Protein AF-A0A2V4P9A5-F1 (afdb_monomer_lite)

Radius of gyration: 35.72 Å; chains: 1; bounding box: 152×65×42 Å

Sequence (211 aa):
MLAEDPEVTGRPDEKRALTGCQGCQVLPAQYRDLTGDGHDELLTAVLTGEQQAVLHAYRLQDGHLLPVLAVAVQAGFTADTVGTDLLVHEPTGAAIETDSTYVWNGTRLAFKGREIKATGPAADVPGCQPAVSVPPPGWPEPGSGPRPGPSKPPLPVPSARPAATGTPNAPVAPNAPVAPTARAVPNATATPSATARPSAPATPNVLEQPR

Foldseek 3Di:
DLCPDPVQVVDPLSNCLVVDDVQWDKADWDWDQLPLPPGTWIWIKIGSHQWKIWIWIWDQDPNDTDTQDTDIATPPWDWDDDRNKIWIWHCPDPFKIKIWIWHDPPRHTDTDDIDIAGRDPVRPDPPPDPPPCPDDPPDDDPDDDDDDDDDDDDDDDDDPDDPDDDDDDDPDDPPDPDDDPDDDDPPDDDDDDDDDDDDDDDDDDDDDDDD

pLDDT: mean 73.96, std 23.82, range [37.69, 98.81]

Organism: NCBI:txid565073

Secondary structure (DSSP, 8-state):
-GGG-HHHHTSHHHHHHHH--TTEEEPPPEEE-SSSSSSPEEEEEEEESSSEEEEEEEEEETTEEEEEEEEEEETT-EEEEETTEEEEEEEEETTEEEEEEEEE-SSSEEEEEEEEEE-STTTT-TT-S-------TTPPP----PPP-------------PPP-PPPPPP-PPPPP-------------------PPPPPPPPP------

Structure (mmCIF, N/CA/C/O backbone):
data_AF-A0A2V4P9A5-F1
#
_entry.id   AF-A0A2V4P9A5-F1
#
loop_
_atom_site.group_PDB
_atom_site.id
_atom_site.type_symbol
_atom_site.label_atom_id
_atom_site.label_alt_id
_atom_site.label_comp_id
_atom_site.label_asym_id
_atom_site.label_entity_id
_atom_site.label_seq_id
_atom_site.pdbx_PDB_ins_code
_atom_site.Cartn_x
_atom_site.Cartn_y
_atom_site.Cartn_z
_atom_site.occupancy
_atom_site.B_iso_or_equiv
_atom_site.auth_seq_id
_atom_site.auth_comp_id
_atom_site.auth_asym_id
_atom_site.auth_atom_id
_atom_site.pdbx_PDB_model_num
ATOM 1 N N . MET A 1 1 ? -15.363 6.043 -4.901 1.00 73.62 1 MET A N 1
ATOM 2 C CA . MET A 1 1 ? -14.412 5.716 -3.816 1.00 73.62 1 MET A CA 1
ATOM 3 C C . MET A 1 1 ? -13.020 6.209 -4.178 1.00 73.62 1 MET A C 1
ATOM 5 O O . MET A 1 1 ? -12.750 7.337 -3.818 1.00 73.62 1 MET A O 1
ATOM 9 N N . LEU A 1 2 ? -12.203 5.498 -4.973 1.00 84.94 2 LEU A N 1
ATOM 10 C CA . LEU A 1 2 ? -10.876 6.014 -5.382 1.00 84.94 2 LEU A CA 1
ATOM 11 C C . LEU A 1 2 ? -10.952 7.341 -6.156 1.00 84.94 2 LEU A C 1
ATOM 13 O O . LEU A 1 2 ? -10.119 8.214 -5.974 1.00 84.94 2 LEU A O 1
ATOM 17 N N . ALA A 1 3 ? -11.988 7.524 -6.977 1.00 85.44 3 ALA A N 1
ATOM 18 C CA . ALA A 1 3 ? -12.215 8.775 -7.705 1.00 85.44 3 ALA A CA 1
ATOM 19 C C . ALA A 1 3 ? -12.561 9.984 -6.811 1.00 85.44 3 ALA A C 1
ATOM 21 O O . ALA A 1 3 ? -12.505 11.110 -7.289 1.00 85.44 3 ALA A O 1
ATOM 22 N N . GLU A 1 4 ? -12.921 9.751 -5.546 1.00 86.62 4 GLU A N 1
ATOM 23 C CA . GLU A 1 4 ? -13.234 10.804 -4.568 1.00 86.62 4 GLU A CA 1
ATOM 24 C C . GLU A 1 4 ? -12.020 11.135 -3.682 1.00 86.62 4 GLU A C 1
ATOM 26 O O . GLU A 1 4 ? -12.075 12.061 -2.877 1.00 86.62 4 GLU A O 1
ATOM 31 N N . ASP A 1 5 ? -10.923 10.380 -3.807 1.00 86.38 5 ASP A N 1
ATOM 32 C CA . ASP A 1 5 ? -9.709 10.592 -3.028 1.00 86.38 5 ASP A CA 1
ATOM 33 C C . ASP A 1 5 ? -8.891 11.760 -3.625 1.00 86.38 5 ASP A C 1
ATOM 35 O O . ASP A 1 5 ? -8.494 11.714 -4.801 1.00 86.38 5 ASP A O 1
ATOM 39 N N . PRO A 1 6 ? -8.617 12.830 -2.855 1.00 86.00 6 PRO A N 1
ATOM 40 C CA . PRO A 1 6 ? -7.820 13.956 -3.329 1.00 86.00 6 PRO A CA 1
ATOM 41 C C . PRO A 1 6 ? -6.377 13.572 -3.699 1.00 86.00 6 PRO A C 1
ATOM 43 O O . PRO A 1 6 ? -5.820 14.170 -4.622 1.00 86.00 6 PRO A O 1
ATOM 46 N N . GLU A 1 7 ? -5.765 12.575 -3.045 1.00 85.06 7 GLU A N 1
ATOM 47 C CA . GLU A 1 7 ? -4.411 12.121 -3.397 1.00 85.06 7 GLU A CA 1
ATOM 48 C C . GLU A 1 7 ? -4.391 11.426 -4.763 1.00 85.06 7 GLU A C 1
ATOM 50 O O . GLU A 1 7 ? -3.489 11.665 -5.570 1.00 85.06 7 GLU A O 1
ATOM 55 N N . VAL A 1 8 ? -5.427 10.637 -5.060 1.00 88.00 8 VAL A N 1
ATOM 56 C CA . VAL A 1 8 ? -5.596 9.954 -6.351 1.00 88.00 8 VAL A CA 1
ATOM 57 C C . VAL A 1 8 ? -5.947 10.951 -7.456 1.00 88.00 8 VAL A C 1
ATOM 59 O O . VAL A 1 8 ? -5.338 10.951 -8.526 1.00 88.00 8 VAL A O 1
ATOM 62 N N . THR A 1 9 ? -6.901 11.853 -7.215 1.00 83.81 9 THR A N 1
ATOM 63 C CA . THR A 1 9 ? -7.322 12.851 -8.217 1.00 83.81 9 THR A CA 1
ATOM 64 C C . THR A 1 9 ? -6.262 13.922 -8.490 1.00 83.81 9 THR A C 1
ATOM 66 O O . THR A 1 9 ? -6.253 14.496 -9.585 1.00 83.81 9 THR A O 1
ATOM 69 N N . GLY A 1 10 ? -5.351 14.161 -7.541 1.00 84.88 10 GLY A N 1
ATOM 70 C CA . GLY A 1 10 ? -4.182 15.028 -7.697 1.00 84.88 10 GLY A CA 1
ATOM 71 C C . GLY A 1 10 ? -3.038 14.411 -8.509 1.00 84.88 10 GLY A C 1
ATOM 72 O O . GLY A 1 10 ? -2.159 15.146 -8.961 1.00 84.88 10 GLY A O 1
ATOM 73 N N . ARG A 1 11 ? -3.045 13.090 -8.745 1.00 87.75 11 ARG A N 1
ATOM 74 C CA . ARG A 1 11 ? -2.026 12.378 -9.533 1.00 87.75 11 ARG A CA 1
ATOM 75 C C . ARG A 1 11 ? -2.551 12.079 -10.944 1.00 87.75 11 ARG A C 1
ATOM 77 O O . ARG A 1 11 ? -3.437 11.238 -11.103 1.00 87.75 11 ARG A O 1
ATOM 84 N N . PRO A 1 12 ? -2.017 12.732 -11.998 1.00 89.50 12 PRO A N 1
ATOM 85 C CA . PRO A 1 12 ? -2.559 12.613 -13.353 1.00 89.50 12 PRO A CA 1
ATOM 86 C C . PRO A 1 12 ? -2.601 11.181 -13.890 1.00 89.50 12 PRO A C 1
ATOM 88 O O . PRO A 1 12 ? -3.549 10.823 -14.588 1.00 89.50 12 PRO A O 1
ATOM 91 N N . ASP A 1 13 ? -1.596 10.367 -13.571 1.00 90.75 13 ASP A N 1
ATOM 92 C CA . ASP A 1 13 ? -1.503 8.995 -14.071 1.00 90.75 13 ASP A CA 1
ATOM 93 C C . ASP A 1 13 ? -2.537 8.073 -13.419 1.00 90.75 13 ASP A C 1
ATOM 95 O O . ASP A 1 13 ? -3.192 7.300 -14.118 1.00 90.75 13 ASP A O 1
ATOM 99 N N . GLU A 1 14 ? -2.763 8.214 -12.111 1.00 93.69 14 GLU A N 1
ATOM 100 C CA . GLU A 1 14 ? -3.808 7.465 -11.406 1.00 93.69 14 GLU A CA 1
ATOM 101 C C . GLU A 1 14 ? -5.201 7.919 -11.839 1.00 93.69 14 GLU A C 1
ATOM 103 O O . GLU A 1 14 ? -6.041 7.093 -12.191 1.00 93.69 14 GLU A O 1
ATOM 108 N N . LYS A 1 15 ? -5.435 9.235 -11.932 1.00 92.12 15 LYS A N 1
ATOM 109 C CA . LYS A 1 15 ? -6.692 9.779 -12.462 1.00 92.12 15 LYS A CA 1
ATOM 110 C C . LYS A 1 15 ? -6.997 9.243 -13.863 1.00 92.12 15 LYS A C 1
ATOM 112 O O . LYS A 1 15 ? -8.138 8.880 -14.144 1.00 92.12 15 LYS A O 1
ATOM 117 N N . ARG A 1 16 ? -5.986 9.173 -14.734 1.00 91.12 16 ARG A N 1
ATOM 118 C CA . ARG A 1 16 ? -6.120 8.610 -16.082 1.00 91.12 16 ARG A CA 1
ATOM 119 C C . ARG A 1 16 ? -6.459 7.118 -16.032 1.00 91.12 16 ARG A C 1
ATOM 121 O O . ARG A 1 16 ? -7.336 6.686 -16.778 1.00 91.12 16 ARG A O 1
ATOM 128 N N . ALA A 1 17 ? -5.833 6.358 -15.133 1.00 91.81 17 ALA A N 1
ATOM 129 C CA . ALA A 1 17 ? -6.133 4.942 -14.928 1.00 91.81 17 ALA A CA 1
ATOM 130 C C . ALA A 1 17 ? -7.587 4.702 -14.488 1.00 91.81 17 ALA A C 1
ATOM 132 O O . ALA A 1 17 ? -8.213 3.760 -14.971 1.00 91.81 17 ALA A O 1
ATOM 133 N N . LEU A 1 18 ? -8.163 5.592 -13.669 1.00 91.44 18 LEU A N 1
ATOM 134 C CA . LEU A 1 18 ? -9.578 5.519 -13.279 1.00 91.44 18 LEU A CA 1
ATOM 135 C C . LEU A 1 18 ? -10.550 5.760 -14.446 1.00 91.44 18 LEU A C 1
ATOM 137 O O . LEU A 1 18 ? -11.660 5.235 -14.437 1.00 91.44 18 LEU A O 1
ATOM 141 N N . THR A 1 19 ? -10.149 6.551 -15.444 1.00 89.31 19 THR A N 1
ATOM 142 C CA . THR A 1 19 ? -10.954 6.824 -16.651 1.00 89.31 19 THR A CA 1
ATOM 143 C C . THR A 1 19 ? -10.688 5.852 -17.805 1.00 89.31 19 THR A C 1
ATOM 145 O O . THR A 1 19 ? -11.411 5.876 -18.799 1.00 89.31 19 THR A O 1
ATOM 148 N N . GLY A 1 20 ? -9.671 4.998 -17.671 1.00 86.12 20 GLY A N 1
ATOM 149 C CA . GLY A 1 20 ? -9.224 4.050 -18.686 1.00 86.12 20 GLY A CA 1
ATOM 150 C C . GLY A 1 20 ? -8.018 4.548 -19.491 1.00 86.12 20 GLY A C 1
ATOM 151 O O . GLY A 1 20 ? -8.035 5.620 -20.096 1.00 86.12 20 GLY A O 1
ATOM 152 N N . CYS A 1 21 ? -6.970 3.725 -19.532 1.00 88.06 21 CYS A N 1
ATOM 153 C CA . CYS A 1 21 ? -5.833 3.837 -20.446 1.00 88.06 21 CYS A CA 1
ATOM 154 C C . CYS A 1 21 ? -5.257 2.450 -20.764 1.00 88.06 21 CYS A C 1
ATOM 156 O O . CYS A 1 21 ? -5.573 1.467 -20.093 1.00 88.06 21 CYS A O 1
ATOM 158 N N . GLN A 1 22 ? -4.427 2.355 -21.805 1.00 89.44 22 GLN A N 1
ATOM 159 C CA . GLN A 1 22 ? -3.752 1.103 -22.145 1.00 89.44 22 GLN A CA 1
ATOM 160 C C . GLN A 1 22 ? -2.807 0.683 -21.010 1.00 89.44 22 GLN A C 1
ATOM 162 O O . GLN A 1 22 ? -1.990 1.483 -20.561 1.00 89.44 22 GLN A O 1
ATOM 167 N N . GLY A 1 23 ? -2.932 -0.566 -20.552 1.00 88.25 23 GLY A N 1
ATOM 168 C CA . GLY A 1 23 ? -2.137 -1.111 -19.443 1.00 88.25 23 GLY A CA 1
ATOM 169 C C . GLY A 1 23 ? -2.550 -0.605 -18.056 1.00 88.25 23 GLY A C 1
ATOM 170 O O . GLY A 1 23 ? -1.930 -0.977 -17.067 1.00 88.25 23 GLY A O 1
ATOM 171 N N . CYS A 1 24 ? -3.589 0.225 -17.970 1.00 95.12 24 CYS A N 1
ATOM 172 C CA . CYS A 1 24 ? -4.087 0.750 -16.711 1.00 95.12 24 CYS A CA 1
ATOM 173 C C . CYS A 1 24 ? -5.231 -0.103 -16.177 1.00 95.12 24 CYS A C 1
ATOM 175 O O . CYS A 1 24 ? -6.118 -0.511 -16.929 1.00 95.12 24 CYS A O 1
ATOM 177 N N . GLN A 1 25 ? -5.241 -0.334 -14.871 1.00 94.00 25 GLN A N 1
ATOM 178 C CA . GLN A 1 25 ? -6.252 -1.161 -14.228 1.00 94.00 25 GLN A CA 1
ATOM 179 C C . GLN A 1 25 ? -6.330 -0.833 -12.744 1.00 94.00 25 GLN A C 1
ATOM 181 O O . GLN A 1 25 ? -5.308 -0.715 -12.077 1.00 94.00 25 GLN A O 1
ATOM 186 N N . VAL A 1 26 ? -7.544 -0.761 -12.204 1.00 95.19 26 VAL A N 1
ATOM 187 C CA . VAL A 1 26 ? -7.744 -0.845 -10.755 1.00 95.19 26 VAL A CA 1
ATOM 188 C C . VAL A 1 26 ? -7.857 -2.321 -10.391 1.00 95.19 26 VAL A C 1
ATOM 190 O O . VAL A 1 26 ? -8.727 -3.024 -10.912 1.00 95.19 26 VAL A O 1
ATOM 193 N N . LEU A 1 27 ? -6.951 -2.805 -9.547 1.00 95.38 27 LEU A N 1
ATOM 194 C CA . LEU A 1 27 ? -6.996 -4.177 -9.056 1.00 95.38 27 LEU A CA 1
ATOM 195 C C . LEU A 1 27 ? -8.188 -4.357 -8.101 1.00 95.38 27 LEU A C 1
ATOM 197 O O . LEU A 1 27 ? -8.592 -3.397 -7.446 1.00 95.38 27 LEU A O 1
ATOM 201 N N . PRO A 1 28 ? -8.775 -5.564 -8.010 1.00 95.38 28 PRO A N 1
ATOM 202 C CA . PRO A 1 28 ? -9.851 -5.827 -7.062 1.00 95.38 28 PRO A CA 1
ATOM 203 C C . PRO A 1 28 ? -9.439 -5.506 -5.623 1.00 95.38 28 PRO A C 1
ATOM 205 O O . PRO A 1 28 ? -8.320 -5.810 -5.209 1.00 95.38 28 PRO A O 1
ATOM 208 N N . ALA A 1 29 ? -10.371 -4.937 -4.861 1.00 96.06 29 ALA A N 1
ATOM 209 C CA . ALA A 1 29 ? -10.151 -4.651 -3.453 1.00 96.06 29 ALA A CA 1
ATOM 210 C C . ALA A 1 29 ? -9.996 -5.944 -2.636 1.00 96.06 29 ALA A C 1
ATOM 212 O O . ALA A 1 29 ? -10.715 -6.924 -2.851 1.00 96.06 29 ALA A O 1
ATOM 213 N N . GLN A 1 30 ? -9.087 -5.916 -1.668 1.00 97.00 30 GLN A N 1
ATOM 214 C CA . GLN A 1 30 ? -8.923 -6.935 -0.638 1.00 97.00 30 GLN A CA 1
ATOM 215 C C . GLN A 1 30 ? -9.142 -6.312 0.740 1.00 97.00 30 GLN A C 1
ATOM 217 O O . GLN A 1 30 ? -8.925 -5.120 0.921 1.00 97.00 30 GLN A O 1
ATOM 222 N N . TYR A 1 31 ? -9.574 -7.119 1.704 1.00 97.19 31 TYR A N 1
ATOM 223 C CA . TYR A 1 31 ? -9.951 -6.667 3.043 1.00 97.19 31 TYR A CA 1
ATOM 224 C C . TYR A 1 31 ? -9.131 -7.426 4.085 1.00 97.19 31 TYR A C 1
ATOM 226 O O . TYR A 1 31 ? -9.119 -8.661 4.052 1.00 97.19 31 TYR A O 1
ATOM 234 N N . ARG A 1 32 ? -8.379 -6.714 4.928 1.00 97.50 32 ARG A N 1
ATOM 235 C CA . ARG A 1 32 ? -7.502 -7.294 5.959 1.00 97.50 32 ARG A CA 1
ATOM 236 C C . ARG A 1 32 ? -7.448 -6.391 7.185 1.00 97.50 32 ARG A C 1
ATOM 238 O O . ARG A 1 32 ? -7.278 -5.191 7.020 1.00 97.50 32 ARG A O 1
ATOM 245 N N . ASP A 1 33 ? -7.500 -6.968 8.378 1.00 97.56 33 ASP A N 1
ATOM 246 C CA . ASP A 1 33 ? -7.218 -6.256 9.629 1.00 97.56 33 ASP A CA 1
ATOM 247 C C . ASP A 1 33 ? -5.713 -5.946 9.748 1.00 97.56 33 ASP A C 1
ATOM 249 O O . ASP A 1 33 ? -4.897 -6.805 10.099 1.00 97.56 33 ASP A O 1
ATOM 253 N N . LEU A 1 34 ? -5.334 -4.714 9.405 1.00 98.25 34 LEU A N 1
ATOM 254 C CA . LEU A 1 34 ? -3.960 -4.202 9.447 1.00 98.25 34 LEU A CA 1
ATOM 255 C C . LEU A 1 34 ? -3.703 -3.352 10.696 1.00 98.25 34 LEU A C 1
ATOM 257 O O . LEU A 1 34 ? -2.557 -2.998 10.981 1.00 98.25 34 LEU A O 1
ATOM 261 N N . THR A 1 35 ? -4.750 -2.998 11.441 1.00 97.38 35 THR A N 1
ATOM 262 C CA . THR A 1 35 ? -4.645 -2.201 12.671 1.00 97.38 35 THR A CA 1
ATOM 263 C C . THR A 1 35 ? -4.706 -3.041 13.943 1.00 97.38 35 THR A C 1
ATOM 265 O O . THR A 1 35 ? -4.255 -2.583 14.997 1.00 97.38 35 THR A O 1
ATOM 268 N N . GLY A 1 36 ? -5.205 -4.273 13.844 1.00 96.56 36 GLY A N 1
ATOM 269 C CA . GLY A 1 36 ? -5.453 -5.182 14.957 1.00 96.56 36 GLY A CA 1
ATOM 270 C C . GLY A 1 36 ? -6.712 -4.833 15.753 1.00 96.56 36 GLY A C 1
ATOM 271 O O . GLY A 1 36 ? -6.831 -5.260 16.904 1.00 96.56 36 GLY A O 1
ATOM 272 N N . ASP A 1 37 ? -7.613 -4.014 15.199 1.00 95.19 37 ASP A N 1
ATOM 273 C CA . ASP A 1 37 ? -8.839 -3.568 15.872 1.00 95.19 37 ASP A CA 1
ATOM 274 C C . ASP A 1 37 ? -10.068 -4.443 15.556 1.00 95.19 37 ASP A C 1
ATOM 276 O O . ASP A 1 37 ? -11.165 -4.185 16.067 1.00 95.19 37 ASP A O 1
ATOM 280 N N . GLY A 1 38 ? -9.878 -5.503 14.763 1.00 95.81 38 GLY A N 1
ATOM 281 C CA . GLY A 1 38 ? -10.916 -6.444 14.354 1.00 95.81 38 GLY A CA 1
ATOM 282 C C . GLY A 1 38 ? -11.767 -5.982 13.171 1.00 95.81 38 GLY A C 1
ATOM 283 O O . GLY A 1 38 ? -12.703 -6.697 12.806 1.00 95.81 38 GLY A O 1
ATOM 284 N N . HIS A 1 39 ? -11.476 -4.822 12.575 1.00 96.38 39 HIS A N 1
ATOM 285 C CA . HIS A 1 39 ? -12.105 -4.357 11.342 1.00 96.38 39 HIS A CA 1
ATOM 286 C C . HIS A 1 39 ? -11.105 -4.402 10.195 1.00 96.38 39 HIS A C 1
ATOM 288 O O . HIS A 1 39 ? -9.943 -4.043 10.339 1.00 96.38 39 HIS A O 1
ATOM 294 N N . ASP A 1 40 ? -11.581 -4.820 9.027 1.00 97.38 40 ASP A N 1
ATOM 295 C CA . ASP A 1 40 ? -10.722 -4.886 7.858 1.00 97.38 40 ASP A CA 1
ATOM 296 C C . ASP A 1 40 ? -10.486 -3.498 7.243 1.00 97.38 40 ASP A C 1
ATOM 298 O O . ASP A 1 40 ? -11.424 -2.755 6.925 1.00 97.38 40 ASP A O 1
ATOM 302 N N . GLU A 1 41 ? -9.224 -3.201 6.950 1.00 97.81 41 GLU A N 1
ATOM 303 C CA . GLU A 1 41 ? -8.819 -2.167 6.010 1.00 97.81 41 GLU A CA 1
ATOM 304 C C . GLU A 1 41 ? -8.982 -2.648 4.563 1.00 97.81 41 GLU A C 1
ATOM 306 O O . GLU A 1 41 ? -8.739 -3.809 4.223 1.00 97.81 41 GLU A O 1
ATOM 311 N N . LEU A 1 42 ? -9.356 -1.721 3.680 1.00 97.75 42 LEU A N 1
ATOM 312 C CA . LEU A 1 42 ? -9.442 -1.948 2.243 1.00 97.75 42 LEU A CA 1
ATOM 313 C C . LEU A 1 42 ? -8.078 -1.711 1.599 1.00 97.75 42 LEU A C 1
ATOM 315 O O . LEU A 1 42 ? -7.572 -0.595 1.617 1.00 97.75 42 LEU A O 1
ATOM 319 N N . LEU A 1 43 ? -7.536 -2.732 0.950 1.00 98.06 43 LEU A N 1
ATOM 320 C CA . LEU A 1 43 ? -6.343 -2.695 0.109 1.00 98.06 43 LEU A CA 1
ATOM 321 C C . LEU A 1 43 ? -6.749 -2.730 -1.364 1.00 98.06 43 LEU A C 1
ATOM 323 O O . LEU A 1 43 ? -7.567 -3.551 -1.770 1.00 98.06 43 LEU A O 1
ATOM 327 N N . THR A 1 44 ? -6.167 -1.870 -2.190 1.00 97.56 44 THR A N 1
ATOM 328 C CA . THR A 1 44 ? -6.360 -1.901 -3.647 1.00 97.56 44 THR A CA 1
ATOM 329 C C . THR A 1 44 ? -5.176 -1.257 -4.342 1.00 97.56 44 THR A C 1
ATOM 331 O O . THR A 1 44 ? -4.468 -0.456 -3.742 1.00 97.56 44 THR A O 1
ATOM 334 N N . ALA A 1 45 ? -4.971 -1.555 -5.620 1.00 97.44 45 ALA A N 1
ATOM 335 C CA . ALA A 1 45 ? -3.905 -0.928 -6.388 1.00 97.44 45 ALA A CA 1
ATOM 336 C C . ALA A 1 45 ? -4.406 -0.342 -7.699 1.00 97.44 45 ALA A C 1
ATOM 338 O O . ALA A 1 45 ? -5.364 -0.839 -8.290 1.00 97.44 45 ALA A O 1
ATOM 339 N N . VAL A 1 46 ? -3.729 0.701 -8.160 1.00 97.19 46 VAL A N 1
ATOM 340 C CA . VAL A 1 46 ? -3.964 1.327 -9.458 1.00 97.19 46 VAL A CA 1
ATOM 341 C C . VAL A 1 46 ? -2.727 1.099 -10.314 1.00 97.19 46 VAL A C 1
ATOM 343 O O . VAL A 1 46 ? -1.692 1.712 -10.070 1.00 97.19 46 VAL A O 1
ATOM 346 N N . LEU A 1 47 ? -2.820 0.216 -11.309 1.00 96.69 47 LEU A N 1
ATOM 347 C CA . LEU A 1 47 ? -1.818 0.106 -12.368 1.00 96.69 47 LEU A CA 1
ATOM 348 C C . LEU A 1 47 ? -1.911 1.361 -13.241 1.00 96.69 47 LEU A C 1
ATOM 350 O O . LEU A 1 47 ? -2.974 1.661 -13.794 1.00 96.69 47 LEU A O 1
ATOM 354 N N . THR A 1 48 ? -0.806 2.090 -13.363 1.00 94.88 48 THR A N 1
ATOM 355 C CA . THR A 1 48 ? -0.709 3.342 -14.136 1.00 94.88 48 THR A CA 1
ATOM 356 C C . THR A 1 48 ? 0.006 3.157 -15.480 1.00 94.88 48 THR A C 1
ATOM 358 O O . THR A 1 48 ? 0.210 4.122 -16.220 1.00 94.88 48 THR A O 1
ATOM 361 N N . GLY A 1 49 ? 0.354 1.910 -15.810 1.00 90.88 49 GLY A N 1
ATOM 362 C CA . GLY A 1 49 ? 1.007 1.465 -17.037 1.00 90.88 49 GLY A CA 1
ATOM 363 C C . GLY A 1 49 ? 1.592 0.059 -16.855 1.00 90.88 49 GLY A C 1
ATOM 364 O O . GLY A 1 49 ? 1.300 -0.621 -15.876 1.00 90.88 49 GLY A O 1
ATOM 365 N N . GLU A 1 50 ? 2.468 -0.369 -17.766 1.00 90.38 50 GLU A N 1
ATOM 366 C CA . GLU A 1 50 ? 3.032 -1.734 -17.752 1.00 90.38 50 GLU A CA 1
ATOM 367 C C . GLU A 1 50 ? 4.068 -1.992 -16.646 1.00 90.38 50 GLU A C 1
ATOM 369 O O . GLU A 1 50 ? 4.395 -3.142 -16.376 1.00 90.38 50 GLU A O 1
ATOM 374 N N . GLN A 1 51 ? 4.629 -0.941 -16.041 1.00 92.31 51 GLN A N 1
ATOM 375 C CA . GLN A 1 51 ? 5.770 -1.043 -15.118 1.00 92.31 51 GLN A CA 1
ATOM 376 C C . GLN A 1 51 ? 5.494 -0.443 -13.737 1.00 92.31 51 GLN A C 1
ATOM 378 O O . GLN A 1 51 ? 6.297 -0.619 -12.825 1.00 92.31 51 GLN A O 1
ATOM 383 N N . GLN A 1 52 ? 4.389 0.284 -13.570 1.00 94.69 52 GLN A N 1
ATOM 384 C CA . GLN A 1 52 ? 4.124 1.069 -12.369 1.00 94.69 52 GLN A CA 1
ATOM 385 C C . GLN A 1 52 ? 2.714 0.835 -11.850 1.00 94.69 52 GLN A C 1
ATOM 387 O O . GLN A 1 52 ? 1.754 0.701 -12.614 1.00 94.69 52 GLN A O 1
ATOM 392 N N . ALA A 1 53 ? 2.610 0.838 -10.530 1.00 96.50 53 ALA A N 1
ATOM 393 C CA . ALA A 1 53 ? 1.361 0.807 -9.808 1.00 96.50 53 ALA A CA 1
ATOM 394 C C . ALA A 1 53 ? 1.443 1.688 -8.560 1.00 96.50 53 ALA A C 1
ATOM 396 O O . ALA A 1 53 ? 2.524 2.053 -8.096 1.00 96.50 53 ALA A O 1
ATOM 397 N N . VAL A 1 54 ? 0.288 2.009 -7.993 1.00 97.38 54 VAL A N 1
ATOM 398 C CA . VAL A 1 54 ? 0.191 2.611 -6.664 1.00 97.38 54 VAL A CA 1
ATOM 399 C C . VAL A 1 54 ? -0.687 1.725 -5.801 1.00 97.38 54 VAL A C 1
ATOM 401 O O . VAL A 1 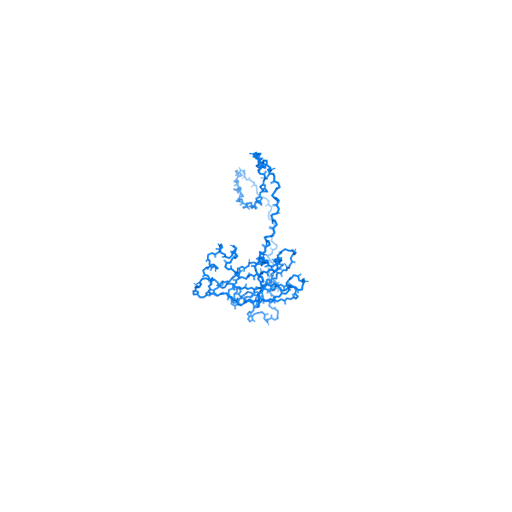54 ? -1.844 1.489 -6.146 1.00 97.38 54 VAL A O 1
ATOM 404 N N . LEU A 1 55 ? -0.128 1.220 -4.703 1.00 98.06 55 LEU A N 1
ATOM 405 C CA . LEU A 1 55 ? -0.851 0.472 -3.683 1.00 98.06 55 LEU A CA 1
ATOM 406 C C . LEU A 1 55 ? -1.446 1.452 -2.673 1.00 98.06 55 LEU A C 1
ATOM 408 O O . LEU A 1 55 ? -0.729 2.254 -2.068 1.00 98.06 55 LEU A O 1
ATOM 412 N N . HIS A 1 56 ? -2.752 1.341 -2.479 1.00 98.06 56 HIS A N 1
ATOM 413 C CA . HIS A 1 56 ? -3.534 2.120 -1.535 1.00 98.06 56 HIS A CA 1
ATOM 414 C C . HIS A 1 56 ? -4.092 1.231 -0.435 1.00 98.06 56 HIS A C 1
ATOM 416 O O . HIS A 1 56 ? -4.528 0.107 -0.695 1.00 98.06 56 HIS A O 1
ATOM 422 N N . ALA A 1 57 ? -4.133 1.767 0.780 1.00 97.88 57 ALA A N 1
ATOM 423 C CA . ALA A 1 57 ? -4.887 1.191 1.882 1.00 97.88 57 ALA A CA 1
ATOM 424 C C . ALA A 1 57 ? -5.796 2.253 2.500 1.00 97.88 57 ALA A C 1
ATOM 426 O O . ALA A 1 57 ? -5.374 3.394 2.708 1.00 97.88 57 ALA A O 1
ATOM 427 N N . TYR A 1 58 ? -7.022 1.862 2.829 1.00 97.50 58 TYR A N 1
ATOM 428 C CA . TYR A 1 58 ? -8.031 2.720 3.432 1.00 97.50 58 TYR A CA 1
ATOM 429 C C . TYR A 1 58 ? -8.609 2.076 4.682 1.00 97.50 58 TYR A C 1
ATOM 431 O O . TYR A 1 58 ? -8.941 0.893 4.681 1.00 97.50 58 TYR A O 1
ATOM 439 N N . ARG A 1 59 ? -8.812 2.883 5.719 1.00 96.12 59 ARG A N 1
ATOM 440 C CA . ARG A 1 59 ? -9.505 2.479 6.943 1.00 96.12 59 ARG A CA 1
ATOM 441 C C . ARG A 1 59 ? -10.904 3.063 6.977 1.00 96.12 59 ARG A C 1
ATOM 443 O O . ARG A 1 59 ? -11.085 4.235 6.651 1.00 96.12 59 ARG A O 1
ATOM 450 N N . LEU A 1 60 ? -11.883 2.268 7.397 1.00 94.75 60 LEU A N 1
ATOM 451 C CA . LEU A 1 60 ? -13.231 2.764 7.651 1.00 94.75 60 LEU A CA 1
ATOM 452 C C . LEU A 1 60 ? -13.297 3.369 9.056 1.00 94.75 60 LEU A C 1
ATOM 454 O O . LEU A 1 60 ? -13.104 2.677 10.049 1.00 94.75 60 LEU A O 1
ATOM 458 N N . GLN A 1 61 ? -13.605 4.656 9.140 1.00 92.88 61 GLN A N 1
ATOM 459 C CA . GLN A 1 61 ? -13.790 5.364 10.399 1.00 92.88 61 GLN A CA 1
ATOM 460 C C . GLN A 1 61 ? -15.029 6.250 10.306 1.00 92.88 61 GLN A C 1
ATOM 462 O O . GLN A 1 61 ? -15.153 7.052 9.385 1.00 92.88 61 GLN A O 1
ATOM 467 N N . ASP A 1 62 ? -15.967 6.080 11.241 1.00 92.00 62 ASP A N 1
ATOM 468 C CA . ASP A 1 62 ? -17.223 6.845 11.297 1.00 92.00 62 ASP A CA 1
ATOM 469 C C . ASP A 1 62 ? -18.019 6.827 9.973 1.00 92.00 62 ASP A C 1
ATOM 471 O O . ASP A 1 62 ? -18.671 7.797 9.594 1.00 92.00 62 ASP A O 1
ATOM 475 N N . GLY A 1 63 ? -17.952 5.708 9.240 1.00 90.19 63 GLY A N 1
ATOM 476 C CA . GLY A 1 63 ? -18.598 5.548 7.932 1.00 90.19 63 GLY A CA 1
ATOM 477 C C . GLY A 1 63 ? -17.839 6.174 6.756 1.00 90.19 63 GLY A C 1
ATOM 478 O O . GLY A 1 63 ? -18.321 6.111 5.626 1.00 90.19 63 GLY A O 1
ATOM 479 N N . HIS A 1 64 ? -16.658 6.753 6.985 1.00 90.44 64 HIS A N 1
ATOM 480 C CA . HIS A 1 64 ? -15.804 7.352 5.960 1.00 90.44 64 HIS A CA 1
ATOM 481 C C . HIS A 1 64 ? -14.531 6.530 5.745 1.00 90.44 64 HIS A C 1
ATOM 483 O O . HIS A 1 64 ? -13.932 6.029 6.693 1.00 90.44 64 HIS A O 1
ATOM 489 N N . LEU A 1 65 ? -14.095 6.410 4.491 1.00 92.00 65 LEU A N 1
ATOM 490 C CA . LEU A 1 65 ? -12.823 5.774 4.159 1.00 92.00 65 LEU A CA 1
ATOM 491 C C . LEU A 1 65 ? -11.698 6.803 4.211 1.00 92.00 65 LEU A C 1
ATOM 493 O O . LEU A 1 65 ? -11.706 7.778 3.461 1.00 92.00 65 LEU A O 1
ATOM 497 N N . LEU A 1 66 ? -10.736 6.571 5.096 1.00 93.75 66 LEU A N 1
ATOM 498 C CA . LEU A 1 66 ? -9.563 7.413 5.283 1.00 93.75 66 LEU A CA 1
ATOM 499 C C . LEU A 1 66 ? -8.339 6.731 4.664 1.00 93.75 66 LEU A C 1
ATOM 501 O O . LEU A 1 66 ? -8.093 5.566 4.989 1.00 93.75 66 LEU A O 1
ATOM 505 N N . PRO A 1 67 ? -7.561 7.410 3.803 1.00 95.75 67 PRO A N 1
ATOM 506 C CA . PRO A 1 67 ? -6.328 6.845 3.270 1.00 95.75 67 PRO A CA 1
ATOM 507 C C . PRO A 1 67 ? -5.307 6.673 4.399 1.00 95.75 67 PRO A C 1
ATOM 509 O O . PRO A 1 67 ? -4.995 7.610 5.136 1.00 95.75 67 PRO A O 1
ATOM 512 N N . VAL A 1 68 ? -4.786 5.456 4.535 1.00 97.19 68 VAL A N 1
ATOM 513 C CA . VAL A 1 68 ? -3.774 5.085 5.536 1.00 97.19 68 VAL A CA 1
ATOM 514 C C . VAL A 1 68 ? -2.482 4.564 4.905 1.00 97.19 68 VAL A C 1
ATOM 516 O O . VAL A 1 68 ? -1.497 4.378 5.618 1.00 97.19 68 VAL A O 1
ATOM 519 N N . LEU A 1 69 ? -2.452 4.364 3.585 1.00 98.06 69 LEU A N 1
ATOM 520 C CA . LEU A 1 69 ? -1.250 4.088 2.798 1.00 98.06 69 LEU A CA 1
ATOM 521 C C . LEU A 1 69 ? -1.479 4.509 1.345 1.00 98.06 69 LEU A C 1
ATOM 523 O O . LEU A 1 69 ? -2.533 4.210 0.795 1.00 98.06 69 LEU A O 1
ATOM 527 N N . ALA A 1 70 ? -0.470 5.118 0.724 1.00 96.88 70 ALA A N 1
ATOM 528 C CA . ALA A 1 70 ? -0.398 5.327 -0.719 1.00 96.88 70 ALA A CA 1
ATOM 529 C C . ALA A 1 70 ? 1.072 5.246 -1.153 1.00 96.88 70 ALA A C 1
ATOM 531 O O . ALA A 1 70 ? 1.844 6.186 -0.943 1.00 96.88 70 ALA A O 1
ATOM 532 N N . VAL A 1 71 ? 1.484 4.113 -1.723 1.00 97.00 71 VAL A N 1
ATOM 533 C CA . VAL A 1 71 ? 2.887 3.853 -2.087 1.00 97.00 71 VAL A CA 1
ATOM 534 C C . VAL A 1 71 ? 3.010 3.459 -3.550 1.00 97.00 71 VAL A C 1
ATOM 536 O O . VAL A 1 71 ? 2.279 2.602 -4.038 1.00 97.00 71 VAL A O 1
ATOM 539 N N . ALA A 1 72 ? 3.929 4.112 -4.260 1.00 95.88 72 ALA A N 1
ATOM 540 C CA . ALA A 1 72 ? 4.282 3.720 -5.617 1.00 95.88 72 ALA A CA 1
ATOM 541 C C . ALA A 1 72 ? 5.114 2.436 -5.569 1.00 95.88 72 ALA A C 1
ATOM 543 O O . ALA A 1 72 ? 6.073 2.360 -4.801 1.00 95.88 72 ALA A O 1
ATOM 544 N N . VAL A 1 73 ? 4.735 1.467 -6.393 1.00 97.19 73 VAL A N 1
ATOM 545 C CA . VAL A 1 73 ? 5.359 0.147 -6.498 1.00 97.19 73 VAL A CA 1
ATOM 546 C C . VAL A 1 73 ? 5.510 -0.241 -7.968 1.00 97.19 73 VAL A C 1
ATOM 548 O O . VAL A 1 73 ? 4.895 0.360 -8.858 1.00 97.19 73 VAL A O 1
ATOM 551 N N . GLN A 1 74 ? 6.331 -1.241 -8.256 1.00 95.81 74 GLN A N 1
ATOM 552 C CA . GLN A 1 74 ? 6.425 -1.798 -9.604 1.00 95.81 74 GLN A CA 1
ATOM 553 C C . GLN A 1 74 ? 5.194 -2.628 -9.970 1.00 95.81 74 GLN A C 1
ATOM 555 O O . GLN A 1 74 ? 4.591 -3.298 -9.135 1.00 95.81 74 GLN A O 1
ATOM 560 N N . ALA A 1 75 ? 4.824 -2.617 -11.250 1.00 93.94 75 ALA A N 1
ATOM 561 C CA . ALA A 1 75 ? 3.829 -3.558 -11.753 1.00 93.94 75 ALA A CA 1
ATOM 562 C C . ALA A 1 75 ? 4.330 -5.004 -11.579 1.00 93.94 75 ALA A C 1
ATOM 564 O O . ALA A 1 75 ? 5.518 -5.284 -11.728 1.00 93.94 75 ALA A O 1
ATOM 565 N N . GLY A 1 76 ? 3.414 -5.920 -11.260 1.00 94.50 76 GLY A N 1
ATOM 566 C CA . GLY A 1 76 ? 3.754 -7.308 -10.929 1.00 94.50 76 GLY A CA 1
ATOM 567 C C . GLY A 1 76 ? 4.148 -7.535 -9.468 1.00 94.50 76 GLY A C 1
ATOM 568 O O . GLY A 1 76 ? 4.514 -8.655 -9.127 1.00 94.50 76 GLY A O 1
ATOM 569 N N . PHE A 1 77 ? 4.055 -6.510 -8.612 1.00 97.38 77 PHE A N 1
ATOM 570 C CA . PHE A 1 77 ? 4.189 -6.686 -7.169 1.00 97.38 77 PHE A CA 1
ATOM 571 C C . PHE A 1 77 ? 3.130 -7.648 -6.606 1.00 97.38 77 PHE A C 1
ATOM 573 O O . PHE A 1 77 ? 2.020 -7.755 -7.141 1.00 97.38 77 PHE A O 1
ATOM 580 N N . THR A 1 78 ? 3.444 -8.286 -5.481 1.00 97.06 78 THR A N 1
ATOM 581 C CA . THR A 1 78 ? 2.447 -8.932 -4.617 1.00 97.06 78 THR A CA 1
ATOM 582 C C . THR A 1 78 ? 2.409 -8.246 -3.260 1.00 97.06 78 THR A C 1
ATOM 584 O O . THR A 1 78 ? 3.340 -7.539 -2.868 1.00 97.06 78 THR A O 1
ATOM 587 N N . ALA A 1 79 ? 1.292 -8.404 -2.557 1.00 97.38 79 ALA A N 1
ATOM 588 C CA . ALA A 1 79 ? 1.140 -7.905 -1.204 1.00 97.38 79 ALA A CA 1
ATOM 589 C C . ALA A 1 79 ? 0.483 -8.975 -0.336 1.00 97.38 79 ALA A C 1
ATOM 591 O O . ALA A 1 79 ? -0.560 -9.521 -0.699 1.00 97.38 79 ALA A O 1
ATOM 592 N N . ASP A 1 80 ? 1.097 -9.230 0.810 1.00 96.50 80 ASP A N 1
ATOM 593 C CA . ASP A 1 80 ? 0.719 -10.258 1.769 1.00 96.50 80 ASP A CA 1
ATOM 594 C C . ASP A 1 80 ? 0.644 -9.659 3.175 1.00 96.50 80 ASP A C 1
ATOM 596 O O . ASP A 1 80 ? 1.111 -8.549 3.435 1.00 96.50 80 ASP A O 1
ATOM 600 N N . THR A 1 81 ? 0.042 -10.391 4.108 1.00 96.56 81 THR A N 1
ATOM 601 C CA . THR A 1 81 ? -0.102 -9.948 5.500 1.00 96.56 81 THR A CA 1
ATOM 602 C C . THR A 1 81 ? 0.460 -10.979 6.464 1.00 96.56 81 THR A C 1
ATOM 604 O O . THR A 1 81 ? 0.118 -12.160 6.376 1.00 96.56 81 THR A O 1
ATOM 607 N N . VAL A 1 82 ? 1.264 -10.529 7.428 1.00 96.38 82 VAL A N 1
ATOM 608 C CA . VAL A 1 82 ? 1.758 -11.344 8.546 1.00 96.38 82 VAL A CA 1
ATOM 609 C C . VAL A 1 82 ? 1.231 -10.744 9.845 1.00 96.38 82 VAL A C 1
ATOM 611 O O . VAL A 1 82 ? 1.787 -9.786 10.381 1.00 96.38 82 VAL A O 1
ATOM 614 N N . GLY A 1 83 ? 0.122 -11.291 10.345 1.00 96.06 83 GLY A N 1
ATOM 615 C CA . GLY A 1 83 ? -0.658 -10.600 11.373 1.00 96.06 83 GLY A CA 1
ATOM 616 C C . GLY A 1 83 ? -1.153 -9.261 10.824 1.00 96.06 83 GLY A C 1
ATOM 617 O O . GLY A 1 83 ? -1.776 -9.236 9.768 1.00 96.06 83 GLY A O 1
ATOM 618 N N . THR A 1 84 ? -0.823 -8.169 11.514 1.00 97.75 84 THR A N 1
ATOM 619 C CA . THR A 1 84 ? -1.162 -6.790 11.121 1.00 97.75 84 THR A CA 1
ATOM 620 C C . THR A 1 84 ? -0.131 -6.141 10.189 1.00 97.75 84 THR A C 1
ATOM 622 O O . THR A 1 84 ? -0.345 -5.030 9.707 1.00 97.75 84 THR A O 1
ATOM 625 N N . ASP A 1 85 ? 1.018 -6.785 9.964 1.00 98.44 85 ASP A N 1
ATOM 626 C CA . ASP A 1 85 ? 2.085 -6.232 9.129 1.00 98.44 85 ASP A CA 1
ATOM 627 C C . ASP A 1 85 ? 1.758 -6.490 7.650 1.00 98.44 85 ASP A C 1
ATOM 629 O O . ASP A 1 85 ? 1.503 -7.628 7.249 1.00 98.44 85 ASP A O 1
ATOM 633 N N . LEU A 1 86 ? 1.809 -5.439 6.831 1.00 98.75 86 LEU A N 1
ATOM 634 C CA . LEU A 1 86 ? 1.682 -5.529 5.377 1.00 98.75 86 LEU A CA 1
ATOM 635 C C . LEU A 1 86 ? 3.070 -5.728 4.759 1.00 98.75 86 LEU A C 1
ATOM 637 O O . LEU A 1 86 ? 3.953 -4.881 4.915 1.00 98.75 86 LEU A O 1
ATOM 641 N N . LEU A 1 87 ? 3.254 -6.830 4.038 1.00 98.44 87 LEU A N 1
ATOM 642 C CA . LEU A 1 87 ? 4.441 -7.126 3.241 1.00 98.44 87 LEU A CA 1
ATOM 643 C C . LEU A 1 87 ? 4.154 -6.831 1.772 1.00 98.44 87 LEU A C 1
ATOM 645 O O . LEU A 1 87 ? 3.118 -7.227 1.249 1.00 98.44 87 LEU A O 1
ATOM 649 N N . VAL A 1 88 ? 5.071 -6.133 1.115 1.00 98.56 88 VAL A N 1
ATOM 650 C CA . VAL A 1 88 ? 4.999 -5.808 -0.311 1.00 98.56 88 VAL A CA 1
ATOM 651 C C . VAL A 1 88 ? 6.246 -6.353 -0.985 1.00 98.56 88 VAL A C 1
ATOM 653 O O . VAL A 1 88 ? 7.351 -5.985 -0.592 1.00 98.56 88 VAL A O 1
ATOM 656 N N . HIS A 1 89 ? 6.054 -7.194 -1.993 1.00 98.12 89 HIS A N 1
ATOM 657 C CA . HIS A 1 89 ? 7.103 -7.868 -2.750 1.00 98.12 89 HIS A CA 1
ATOM 658 C C . HIS A 1 89 ? 7.196 -7.257 -4.146 1.00 98.12 89 HIS A C 1
ATOM 660 O O . HIS A 1 89 ? 6.238 -7.331 -4.916 1.00 98.12 89 HIS A O 1
ATOM 666 N N . GLU A 1 90 ? 8.325 -6.635 -4.484 1.00 97.44 90 GLU A N 1
ATOM 667 C CA . GLU A 1 90 ? 8.519 -5.946 -5.764 1.00 97.44 90 GLU A CA 1
ATOM 668 C C . GLU A 1 90 ? 9.607 -6.612 -6.625 1.00 97.44 90 GLU A C 1
ATOM 670 O O . GLU A 1 90 ? 10.743 -6.776 -6.159 1.00 97.44 90 GLU A O 1
ATOM 675 N N . PRO A 1 91 ? 9.330 -6.925 -7.907 1.00 94.94 91 PRO A N 1
ATOM 676 C CA . PRO A 1 91 ? 10.323 -7.459 -8.839 1.00 94.94 91 PRO A CA 1
ATOM 677 C C . PRO A 1 91 ? 11.278 -6.361 -9.349 1.00 94.94 91 PRO A C 1
ATOM 679 O O . PRO A 1 91 ? 11.257 -5.956 -10.512 1.00 94.94 91 PRO A O 1
ATOM 682 N N . THR A 1 92 ? 12.160 -5.888 -8.467 1.00 91.38 92 THR A N 1
ATOM 683 C CA . THR A 1 92 ? 13.088 -4.765 -8.725 1.00 91.38 92 THR A CA 1
ATOM 684 C C . THR A 1 92 ? 14.201 -5.037 -9.734 1.00 91.38 92 THR A C 1
ATOM 686 O O . THR A 1 92 ? 14.892 -4.111 -10.161 1.00 91.38 92 THR A O 1
ATOM 689 N N . GLY A 1 93 ? 14.347 -6.279 -10.182 1.00 88.50 93 GLY A N 1
ATOM 690 C CA . GLY A 1 93 ? 15.173 -6.646 -11.323 1.00 88.50 93 GLY A CA 1
ATOM 691 C C . GLY A 1 93 ? 14.893 -8.078 -11.766 1.00 88.50 93 GLY A C 1
ATOM 692 O O . GLY A 1 93 ? 14.187 -8.821 -11.095 1.00 88.50 93 GLY A O 1
ATOM 693 N N . ALA A 1 94 ? 15.504 -8.500 -12.875 1.00 87.44 94 ALA A N 1
ATOM 694 C CA . ALA A 1 94 ? 15.278 -9.833 -13.453 1.00 87.44 94 ALA A CA 1
ATOM 695 C C . ALA A 1 94 ? 15.573 -11.008 -12.495 1.00 87.44 94 ALA A C 1
ATOM 697 O O . ALA A 1 94 ? 15.098 -12.116 -12.713 1.00 87.44 94 ALA A O 1
ATOM 698 N N . ALA A 1 95 ? 16.384 -10.768 -11.468 1.00 90.75 95 ALA A N 1
ATOM 699 C CA . ALA A 1 95 ? 16.772 -11.742 -10.455 1.00 90.75 95 ALA A CA 1
ATOM 700 C C . ALA A 1 95 ? 16.882 -11.085 -9.069 1.00 90.75 95 ALA A C 1
ATOM 702 O O . ALA A 1 95 ? 17.694 -11.517 -8.251 1.00 90.75 95 ALA A O 1
ATOM 703 N N . ILE A 1 96 ? 16.146 -9.989 -8.848 1.00 92.31 96 ILE A N 1
ATOM 704 C CA . ILE A 1 96 ? 16.160 -9.233 -7.596 1.00 92.31 96 ILE A CA 1
ATOM 705 C C . ILE A 1 96 ? 14.722 -8.939 -7.184 1.00 92.31 96 ILE A C 1
ATOM 707 O O . ILE A 1 96 ? 13.970 -8.317 -7.935 1.00 92.31 96 ILE A O 1
ATOM 711 N N . GLU A 1 97 ? 14.381 -9.327 -5.967 1.00 95.25 97 GLU A N 1
ATOM 712 C CA . GLU A 1 97 ? 13.124 -8.991 -5.311 1.00 95.25 97 GLU A CA 1
ATOM 713 C C . GLU A 1 97 ? 13.413 -8.049 -4.143 1.00 95.25 97 GLU A C 1
ATOM 715 O O . GLU A 1 97 ? 14.414 -8.197 -3.439 1.00 95.25 97 GLU A O 1
ATOM 720 N N . THR A 1 98 ? 12.570 -7.039 -3.971 1.00 97.56 98 THR A N 1
ATOM 721 C CA . THR A 1 98 ? 12.635 -6.138 -2.825 1.00 97.56 98 THR A CA 1
ATOM 722 C C . THR A 1 98 ? 11.373 -6.310 -2.001 1.00 97.56 98 THR A C 1
ATOM 724 O O . THR A 1 98 ? 10.281 -6.014 -2.479 1.00 97.56 98 THR A O 1
ATOM 727 N N . ASP A 1 99 ? 11.547 -6.700 -0.744 1.00 97.88 99 ASP A N 1
ATOM 728 C CA . ASP A 1 99 ? 10.459 -6.842 0.214 1.00 97.88 99 ASP A CA 1
ATOM 729 C C . ASP A 1 99 ? 10.425 -5.603 1.098 1.00 97.88 99 ASP A C 1
ATOM 731 O O . ASP A 1 99 ? 11.431 -5.241 1.709 1.00 97.88 99 ASP A O 1
ATOM 735 N N . SER A 1 100 ? 9.273 -4.952 1.195 1.00 98.56 100 SER A N 1
ATOM 736 C CA . SER A 1 100 ? 9.044 -3.828 2.101 1.00 98.56 100 SER A CA 1
ATOM 737 C C . SER A 1 100 ? 7.961 -4.185 3.112 1.00 98.56 100 SER A C 1
ATOM 739 O O . SER A 1 100 ? 6.897 -4.676 2.748 1.00 98.56 100 SER A O 1
ATOM 741 N N . THR A 1 101 ? 8.212 -3.908 4.390 1.00 98.75 101 THR A N 1
ATOM 742 C CA . THR A 1 101 ? 7.240 -4.118 5.470 1.00 98.75 101 THR A CA 1
ATOM 743 C C . THR A 1 101 ? 6.651 -2.790 5.918 1.00 98.75 101 THR A C 1
ATOM 745 O O . THR A 1 101 ? 7.389 -1.839 6.195 1.00 98.75 101 THR A O 1
ATOM 748 N N . TYR A 1 102 ? 5.332 -2.748 6.071 1.00 98.81 102 TYR A N 1
ATOM 749 C CA . TYR A 1 102 ? 4.583 -1.617 6.598 1.00 98.81 102 TYR A CA 1
ATOM 750 C C . TYR A 1 102 ? 3.785 -2.042 7.824 1.00 98.81 102 TYR A C 1
ATOM 752 O O . TYR A 1 102 ? 3.165 -3.101 7.836 1.00 98.81 102 TYR A O 1
ATOM 760 N N . VAL A 1 103 ? 3.797 -1.202 8.855 1.00 98.69 103 VAL A N 1
ATOM 761 C CA . VAL A 1 103 ? 3.129 -1.479 10.131 1.00 98.69 103 VAL A CA 1
ATOM 762 C C . VAL A 1 103 ? 2.278 -0.313 10.571 1.00 98.69 103 VAL A C 1
ATOM 764 O O . VAL A 1 103 ? 2.610 0.848 10.315 1.00 98.69 103 VAL A O 1
ATOM 767 N N . TRP A 1 104 ? 1.188 -0.612 11.264 1.00 98.44 104 TRP A N 1
ATOM 768 C CA . TRP A 1 104 ? 0.341 0.416 11.838 1.00 98.44 104 TRP A CA 1
ATOM 769 C C . TRP A 1 104 ? 1.080 1.191 12.931 1.00 98.44 104 TRP A C 1
ATOM 771 O O . TRP A 1 104 ? 1.643 0.611 13.857 1.00 98.44 104 TRP 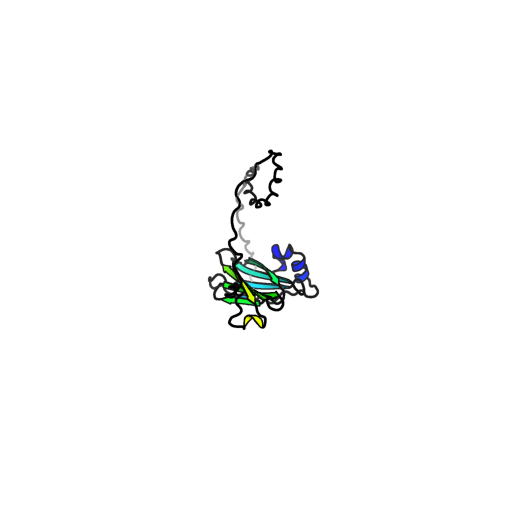A O 1
ATOM 781 N N . ASN A 1 105 ? 1.067 2.522 12.837 1.00 97.38 105 ASN A N 1
ATOM 782 C CA . ASN A 1 105 ? 1.689 3.400 13.833 1.00 97.38 105 ASN A CA 1
ATOM 783 C C . ASN A 1 105 ? 0.678 4.168 14.704 1.00 97.38 105 ASN A C 1
ATOM 785 O O . ASN A 1 105 ? 1.057 5.128 15.374 1.00 97.38 105 ASN A O 1
ATOM 789 N N . GLY A 1 106 ? -0.604 3.794 14.658 1.00 95.81 106 GLY A N 1
ATOM 790 C CA . GLY A 1 106 ? -1.695 4.516 15.320 1.00 95.81 106 GLY A CA 1
ATOM 791 C C . GLY A 1 106 ? -2.400 5.550 14.437 1.00 95.81 106 GLY A C 1
ATOM 792 O O . GLY A 1 106 ? -3.432 6.083 14.834 1.00 95.81 106 GLY A O 1
ATOM 793 N N . THR A 1 107 ? -1.870 5.860 13.252 1.00 95.88 107 THR A N 1
ATOM 794 C CA . THR A 1 107 ? -2.478 6.836 12.327 1.00 95.88 107 THR A CA 1
ATOM 795 C C . THR A 1 107 ? -2.458 6.370 10.878 1.00 95.88 107 THR A C 1
ATOM 797 O O . THR A 1 107 ? -3.420 6.596 10.151 1.00 95.88 107 THR A O 1
ATOM 800 N N . ARG A 1 108 ? -1.359 5.751 10.443 1.00 97.88 108 ARG A N 1
ATOM 801 C CA . ARG A 1 108 ? -1.173 5.241 9.083 1.00 97.88 108 ARG A CA 1
ATOM 802 C C . ARG A 1 108 ? -0.288 4.001 9.095 1.00 97.88 108 ARG A C 1
ATOM 804 O O . ARG A 1 108 ? 0.428 3.750 10.069 1.00 97.88 108 ARG A O 1
ATOM 811 N N . LEU A 1 109 ? -0.287 3.265 7.993 1.00 98.56 109 LEU A N 1
ATOM 812 C CA . LEU A 1 109 ? 0.742 2.267 7.743 1.00 98.56 109 LEU A CA 1
ATOM 813 C C . LEU A 1 109 ? 2.060 2.990 7.453 1.00 98.56 109 LEU A C 1
ATOM 815 O O . LEU A 1 109 ? 2.166 3.824 6.552 1.00 98.56 109 LEU A O 1
ATOM 819 N N . ALA A 1 110 ? 3.066 2.706 8.268 1.00 98.44 110 ALA A N 1
ATOM 820 C CA . ALA A 1 110 ? 4.386 3.300 8.187 1.00 98.44 110 ALA A CA 1
ATOM 821 C C . ALA A 1 110 ? 5.405 2.249 7.759 1.00 98.44 110 ALA A C 1
ATOM 823 O O . ALA A 1 110 ? 5.384 1.115 8.232 1.00 98.44 110 ALA A O 1
ATOM 824 N N . PHE A 1 111 ? 6.322 2.646 6.881 1.00 98.56 111 PHE A N 1
ATOM 825 C CA . PHE A 1 111 ? 7.435 1.800 6.472 1.00 98.56 111 PHE A CA 1
ATOM 826 C C . PHE A 1 111 ? 8.292 1.414 7.687 1.00 98.56 111 PHE A C 1
ATOM 828 O O . PHE A 1 111 ? 8.779 2.284 8.412 1.00 98.56 111 PHE A O 1
ATOM 835 N N . LYS A 1 112 ? 8.471 0.110 7.898 1.00 98.25 112 LYS A N 1
ATOM 836 C CA . LYS A 1 112 ? 9.260 -0.475 8.990 1.00 98.25 112 LYS A CA 1
ATOM 837 C C . LYS A 1 112 ? 10.647 -0.892 8.524 1.00 98.25 112 LYS A C 1
ATOM 839 O O . LYS A 1 112 ? 11.617 -0.697 9.251 1.00 98.25 112 LYS A O 1
ATOM 844 N N . GLY A 1 113 ? 10.750 -1.464 7.330 1.00 97.81 113 GLY A N 1
ATOM 845 C CA . GLY A 1 113 ? 12.011 -1.991 6.831 1.00 97.81 113 GLY A CA 1
ATOM 846 C C . GLY A 1 113 ? 11.908 -2.544 5.422 1.00 97.81 113 GLY A C 1
ATOM 847 O O . GLY A 1 113 ? 10.814 -2.715 4.884 1.00 97.81 113 GLY A O 1
ATOM 848 N N . ARG A 1 114 ? 13.080 -2.794 4.839 1.00 97.75 114 ARG A N 1
ATOM 849 C CA . ARG A 1 114 ? 13.243 -3.357 3.504 1.00 97.75 114 ARG A CA 1
ATOM 850 C C . ARG A 1 114 ? 14.327 -4.414 3.500 1.00 97.75 114 ARG A C 1
ATOM 852 O O . ARG A 1 114 ? 15.390 -4.199 4.081 1.00 97.75 114 ARG A O 1
ATOM 859 N N . GLU A 1 115 ? 14.075 -5.484 2.770 1.00 97.06 115 GLU A N 1
ATOM 860 C CA . GLU A 1 115 ? 15.040 -6.524 2.448 1.00 97.06 115 GLU A CA 1
ATOM 861 C C . GLU A 1 115 ? 15.194 -6.610 0.926 1.00 97.06 115 GLU A C 1
ATOM 863 O O . GLU A 1 115 ? 14.219 -6.486 0.193 1.00 97.06 115 GLU A O 1
ATOM 868 N N . ILE A 1 116 ? 16.424 -6.783 0.440 1.00 94.88 116 ILE A N 1
ATOM 869 C CA . ILE A 1 116 ? 16.705 -6.982 -0.987 1.00 94.88 116 ILE A CA 1
ATOM 870 C C . ILE A 1 116 ? 17.235 -8.400 -1.143 1.00 94.88 116 ILE A C 1
ATOM 872 O O . ILE A 1 116 ? 18.272 -8.743 -0.571 1.00 94.88 116 ILE A O 1
ATOM 876 N N . LYS A 1 117 ? 16.525 -9.208 -1.922 1.00 92.75 117 LYS A N 1
ATOM 877 C CA . LYS A 1 117 ? 16.796 -10.626 -2.128 1.00 92.75 117 LYS A CA 1
ATOM 878 C C . LYS A 1 117 ? 17.270 -10.852 -3.552 1.00 92.75 117 LYS A C 1
ATOM 880 O O . LYS A 1 117 ? 16.669 -10.364 -4.506 1.00 92.75 117 LYS A O 1
ATOM 885 N N . ALA A 1 118 ? 18.344 -11.619 -3.702 1.00 89.69 118 ALA A N 1
ATOM 886 C CA . ALA A 1 118 ? 18.647 -12.223 -4.988 1.00 89.69 118 ALA A CA 1
ATOM 887 C C . ALA A 1 118 ? 17.700 -13.413 -5.192 1.00 89.69 118 ALA A C 1
ATOM 889 O O . ALA A 1 118 ? 17.570 -14.243 -4.300 1.00 89.69 118 ALA A O 1
ATOM 890 N N . THR A 1 119 ? 17.054 -13.491 -6.352 1.00 85.56 119 THR A N 1
ATOM 891 C CA . THR A 1 119 ? 16.108 -14.560 -6.727 1.00 85.56 119 THR A CA 1
ATOM 892 C C . THR A 1 119 ? 16.584 -15.375 -7.932 1.00 85.56 119 THR A C 1
ATOM 894 O O . THR A 1 119 ? 15.903 -16.286 -8.393 1.00 85.56 119 THR A O 1
ATOM 897 N N . GLY A 1 120 ? 17.765 -15.055 -8.469 1.00 77.69 120 GLY A N 1
ATOM 898 C CA . GLY A 1 120 ? 18.375 -15.799 -9.571 1.00 77.69 120 GLY A CA 1
ATOM 899 C C . GLY A 1 120 ? 19.126 -17.057 -9.120 1.00 77.69 120 GLY A C 1
ATOM 900 O O . GLY A 1 120 ? 19.356 -17.241 -7.929 1.00 77.69 120 GLY A O 1
ATOM 901 N N . PRO A 1 121 ? 19.638 -17.869 -10.065 1.00 71.31 121 PRO A N 1
ATOM 902 C CA . PRO A 1 121 ? 20.328 -19.136 -9.776 1.00 71.31 121 PRO A CA 1
ATOM 903 C C . PRO A 1 121 ? 21.528 -19.036 -8.819 1.00 71.31 121 PRO A C 1
ATOM 905 O O . PRO A 1 121 ? 21.958 -20.037 -8.259 1.00 71.31 121 PRO A O 1
ATOM 908 N N . ALA A 1 122 ? 22.095 -17.838 -8.648 1.00 65.12 122 ALA A N 1
ATOM 909 C CA . ALA A 1 122 ? 23.182 -17.581 -7.708 1.00 65.12 122 ALA A CA 1
ATOM 910 C C . ALA A 1 122 ? 22.718 -17.462 -6.241 1.00 65.12 122 ALA A C 1
ATOM 912 O O . ALA A 1 122 ? 23.551 -17.547 -5.343 1.00 65.12 122 ALA A O 1
ATOM 913 N N . ALA A 1 123 ? 21.421 -17.257 -5.993 1.00 65.50 123 ALA A N 1
ATOM 914 C CA . ALA A 1 123 ? 20.848 -17.135 -4.655 1.00 65.50 123 ALA A CA 1
ATOM 915 C C . ALA A 1 123 ? 20.858 -18.467 -3.889 1.00 65.50 123 ALA A C 1
ATOM 917 O O . ALA A 1 123 ? 21.084 -18.483 -2.682 1.00 65.50 123 ALA A O 1
ATOM 918 N N . ASP A 1 124 ? 20.708 -19.583 -4.607 1.00 62.69 124 ASP A N 1
ATOM 919 C CA . ASP A 1 124 ? 20.656 -20.938 -4.051 1.00 62.69 124 ASP A CA 1
ATOM 920 C C . ASP A 1 124 ? 22.030 -21.621 -3.986 1.00 62.69 124 ASP A C 1
ATOM 922 O O . ASP A 1 124 ? 22.107 -22.847 -3.918 1.00 62.69 124 ASP A O 1
ATOM 926 N N . VAL A 1 125 ? 23.132 -20.861 -4.042 1.00 61.09 125 VAL A N 1
ATOM 927 C CA . VAL A 1 125 ? 24.494 -21.407 -3.940 1.00 61.09 125 VAL A CA 1
ATOM 928 C C . VAL A 1 125 ? 25.020 -21.203 -2.514 1.00 61.09 125 VAL A C 1
ATO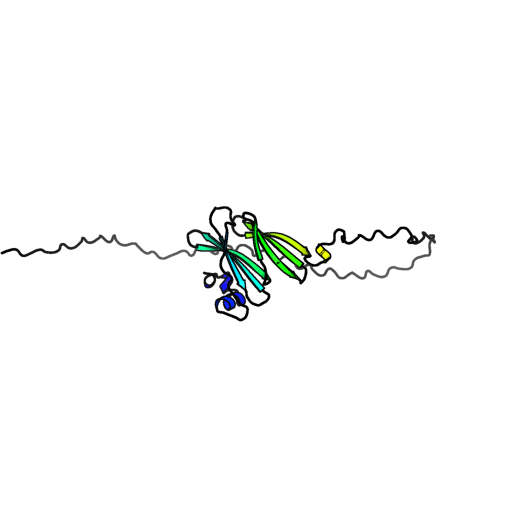M 930 O O . VAL A 1 125 ? 25.480 -20.104 -2.182 1.00 61.09 125 VAL A O 1
ATOM 933 N N . PRO A 1 126 ? 25.020 -22.240 -1.648 1.00 58.94 126 PRO A N 1
ATOM 934 C CA . PRO A 1 126 ? 25.656 -22.150 -0.342 1.00 58.94 126 PRO A CA 1
ATOM 935 C C . PRO A 1 126 ? 27.152 -21.860 -0.517 1.00 58.94 126 PRO A C 1
ATOM 937 O O . PRO A 1 126 ? 27.885 -22.672 -1.077 1.00 58.94 126 PRO A O 1
ATOM 940 N N . GLY A 1 127 ? 27.615 -20.706 -0.029 1.00 57.59 127 GLY A N 1
ATOM 941 C CA . GLY A 1 127 ? 29.047 -20.396 0.074 1.00 57.59 127 GLY A CA 1
ATOM 942 C C . GLY A 1 127 ? 29.598 -19.314 -0.858 1.00 57.59 127 GLY A C 1
ATOM 943 O O . GLY A 1 127 ? 30.779 -18.998 -0.746 1.00 57.59 127 GLY A O 1
ATOM 944 N N . CYS A 1 128 ? 28.791 -18.670 -1.705 1.00 54.91 128 CYS A N 1
ATOM 945 C CA . CYS A 1 128 ? 29.230 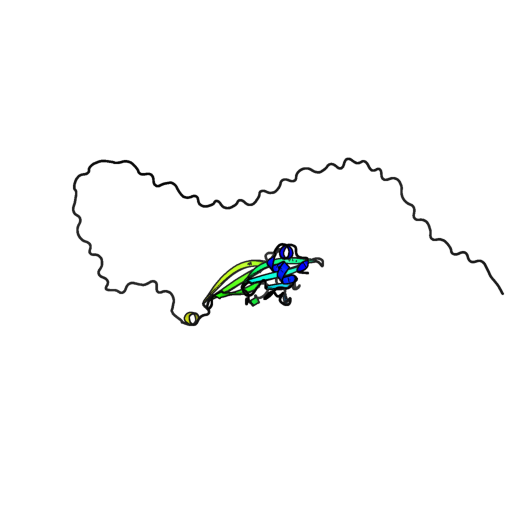-17.468 -2.430 1.00 54.91 128 CYS A CA 1
ATOM 946 C C . CYS A 1 128 ? 29.014 -16.186 -1.604 1.00 54.91 128 CYS A C 1
ATOM 948 O O . CYS A 1 128 ? 28.408 -15.224 -2.068 1.00 54.91 128 CYS A O 1
ATOM 950 N N . GLN A 1 129 ? 29.537 -16.141 -0.374 1.00 54.69 129 GLN A N 1
ATOM 951 C CA . GLN A 1 129 ? 29.861 -14.842 0.225 1.00 54.69 129 GLN A CA 1
ATOM 952 C C . GLN A 1 129 ? 31.015 -14.243 -0.593 1.00 54.69 129 GLN A C 1
ATOM 954 O O . GLN A 1 129 ? 31.912 -15.000 -0.977 1.00 54.69 129 GLN A O 1
ATOM 959 N N . PRO A 1 130 ? 31.041 -12.926 -0.887 1.00 51.12 130 PRO A N 1
ATOM 960 C CA . PRO A 1 130 ? 32.234 -12.319 -1.454 1.00 51.12 130 PRO A CA 1
ATOM 961 C C . PRO A 1 130 ? 33.368 -12.609 -0.479 1.00 51.12 130 PRO A C 1
ATOM 963 O O . PRO A 1 130 ? 33.369 -12.119 0.652 1.00 51.12 130 PRO A O 1
ATOM 966 N N . ALA A 1 131 ? 34.293 -13.472 -0.894 1.00 51.28 131 ALA A N 1
ATOM 967 C CA . ALA A 1 131 ? 35.502 -13.698 -0.143 1.00 51.28 131 ALA A CA 1
ATOM 968 C C . ALA A 1 131 ? 36.139 -12.320 0.019 1.00 51.28 131 ALA A C 1
ATOM 970 O O . ALA A 1 131 ? 36.524 -11.684 -0.963 1.00 51.28 131 ALA A O 1
ATOM 971 N N . VAL A 1 132 ? 36.229 -11.836 1.259 1.00 47.28 132 VAL A N 1
ATOM 972 C CA . VAL A 1 132 ? 37.292 -10.899 1.593 1.00 47.28 132 VAL A CA 1
ATOM 973 C C . VAL A 1 132 ? 38.542 -11.649 1.171 1.00 47.28 132 VAL A C 1
ATOM 975 O O . VAL A 1 132 ? 38.865 -12.667 1.782 1.00 47.28 132 VAL A O 1
ATOM 978 N N . SER A 1 133 ? 39.131 -11.254 0.042 1.00 47.56 133 SER A N 1
ATOM 979 C CA . SER A 1 133 ? 40.303 -11.903 -0.522 1.00 47.56 133 SER A CA 1
ATOM 980 C C . SER A 1 133 ? 41.394 -11.869 0.535 1.00 47.56 133 SER A C 1
ATOM 982 O O . SER A 1 133 ? 42.106 -10.878 0.667 1.00 47.56 133 SER A O 1
ATOM 984 N N . VAL A 1 134 ? 41.505 -12.935 1.325 1.00 54.19 134 VAL A N 1
ATOM 985 C CA . VAL A 1 134 ? 42.707 -13.213 2.090 1.00 54.19 134 VAL A CA 1
ATOM 986 C C . VAL A 1 134 ? 43.754 -13.504 1.019 1.00 54.19 134 VAL A C 1
ATOM 988 O O . VAL A 1 134 ? 43.582 -14.468 0.265 1.00 54.19 134 VAL A O 1
ATOM 991 N N . PRO A 1 135 ? 44.779 -12.650 0.852 1.00 53.59 135 PRO A N 1
ATOM 992 C CA . PRO A 1 135 ? 45.804 -12.906 -0.142 1.00 53.59 135 PRO A CA 1
ATOM 993 C C . PRO A 1 135 ? 46.477 -14.252 0.176 1.00 53.59 135 PRO A C 1
ATOM 995 O O . PRO A 1 135 ? 46.708 -14.558 1.350 1.00 53.59 135 PRO A O 1
ATOM 998 N N . PRO A 1 136 ? 46.774 -15.083 -0.837 1.00 55.66 136 PRO A N 1
ATOM 999 C CA . PRO A 1 136 ? 47.413 -16.373 -0.619 1.00 55.66 136 PRO A CA 1
ATOM 1000 C C . PRO A 1 136 ? 48.797 -16.186 0.031 1.00 55.66 136 PRO A C 1
ATOM 1002 O O . PRO A 1 136 ? 49.514 -15.241 -0.322 1.00 55.66 136 PRO A O 1
ATOM 1005 N N . PRO A 1 137 ? 49.213 -17.076 0.953 1.00 50.53 137 PRO A N 1
ATOM 1006 C CA . PRO A 1 137 ? 50.550 -17.023 1.526 1.00 50.53 137 PRO A CA 1
ATOM 1007 C C . PRO A 1 137 ? 51.565 -17.309 0.414 1.00 50.53 137 PRO A C 1
ATOM 1009 O O . PRO A 1 137 ? 51.567 -18.392 -0.167 1.00 50.53 137 PRO A O 1
ATOM 1012 N N . GLY A 1 138 ? 52.392 -16.315 0.082 1.00 56.34 138 GLY A N 1
ATOM 1013 C CA . GLY A 1 138 ? 53.398 -16.429 -0.982 1.00 56.34 138 GLY A CA 1
ATOM 1014 C C . GLY A 1 138 ? 53.588 -15.196 -1.867 1.00 56.34 138 GLY A C 1
ATOM 1015 O O . GLY A 1 138 ? 54.430 -15.230 -2.761 1.00 56.34 138 GLY A O 1
ATOM 1016 N N . TRP A 1 139 ? 52.861 -14.099 -1.638 1.00 49.53 139 TRP A N 1
ATOM 1017 C CA . TRP A 1 139 ? 53.256 -12.811 -2.214 1.00 49.53 139 TRP A CA 1
ATOM 1018 C C . TRP A 1 139 ? 54.519 -12.307 -1.499 1.00 49.53 139 TRP A C 1
ATOM 1020 O O . TRP A 1 139 ? 54.533 -12.293 -0.266 1.00 49.53 139 TRP A O 1
ATOM 1030 N N . PRO A 1 140 ? 55.581 -11.908 -2.223 1.00 45.06 140 PRO A N 1
ATOM 1031 C CA . PRO A 1 140 ? 56.745 -11.312 -1.591 1.00 45.06 140 PRO A CA 1
ATOM 1032 C C . PRO A 1 140 ? 56.340 -9.981 -0.951 1.00 45.06 140 PRO A C 1
ATOM 1034 O O . PRO A 1 140 ? 55.769 -9.110 -1.612 1.00 45.06 140 PRO A O 1
ATOM 1037 N N . GLU A 1 141 ? 56.638 -9.828 0.339 1.00 55.12 141 GLU A N 1
ATOM 1038 C CA . GLU A 1 141 ? 56.606 -8.529 1.007 1.00 55.12 141 GLU A CA 1
ATOM 1039 C C . GLU A 1 141 ? 57.443 -7.522 0.198 1.00 55.12 141 GLU A C 1
ATOM 1041 O O . GLU A 1 141 ? 58.556 -7.856 -0.228 1.00 55.12 141 GLU A O 1
ATOM 1046 N N . PRO A 1 142 ? 56.976 -6.276 -0.004 1.00 50.31 142 PRO A N 1
ATOM 1047 C CA . PRO A 1 142 ? 57.856 -5.202 -0.431 1.00 50.31 142 PRO A CA 1
ATOM 1048 C C . PRO A 1 142 ? 58.944 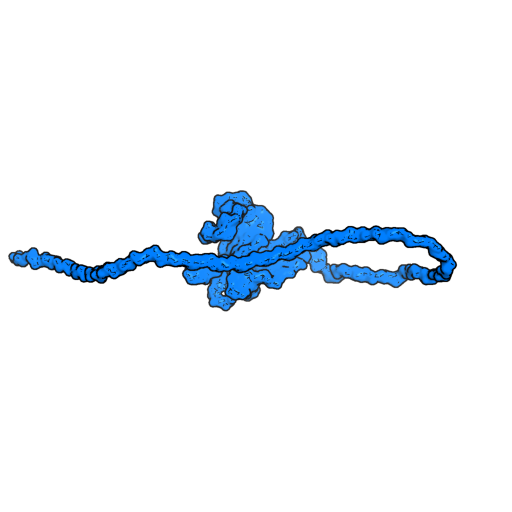-5.041 0.631 1.00 50.31 142 PRO A C 1
ATOM 1050 O O . PRO A 1 142 ? 58.692 -4.594 1.751 1.00 50.31 142 PRO A O 1
ATOM 1053 N N . GLY A 1 143 ? 60.147 -5.484 0.274 1.00 41.78 143 GLY A N 1
ATOM 1054 C CA . GLY A 1 143 ? 61.296 -5.534 1.157 1.00 41.78 143 GLY A CA 1
ATOM 1055 C C . GLY A 1 143 ? 61.582 -4.187 1.811 1.00 41.78 143 GLY A C 1
ATOM 1056 O O . GLY A 1 143 ? 61.664 -3.146 1.159 1.00 41.78 143 GLY A O 1
ATOM 1057 N N . SER A 1 144 ? 61.793 -4.248 3.121 1.00 51.56 144 SER A N 1
ATOM 1058 C CA . SER A 1 144 ? 62.423 -3.192 3.901 1.00 51.56 144 SER A CA 1
ATOM 1059 C C . SER A 1 144 ? 63.844 -2.954 3.372 1.00 51.56 144 SER A C 1
ATOM 1061 O O . SER A 1 144 ? 64.758 -3.726 3.653 1.00 51.56 144 SER A O 1
ATOM 1063 N N . GLY A 1 145 ? 64.023 -1.901 2.571 1.00 44.94 145 GLY A N 1
ATOM 1064 C CA . GLY A 1 145 ? 65.318 -1.404 2.091 1.00 44.94 145 GLY A CA 1
ATOM 1065 C C . GLY A 1 145 ? 65.698 -0.061 2.737 1.00 44.94 145 GLY A C 1
ATOM 1066 O O . GLY A 1 145 ? 64.815 0.671 3.183 1.00 44.94 145 GLY A O 1
ATOM 1067 N N . PRO A 1 146 ? 66.999 0.270 2.843 1.00 44.66 146 PRO A N 1
ATOM 1068 C CA . PRO A 1 146 ? 67.535 1.121 3.901 1.00 44.66 146 PRO A CA 1
ATOM 1069 C C . PRO A 1 146 ? 67.390 2.626 3.645 1.00 44.66 146 PRO A C 1
ATOM 1071 O O . PRO A 1 146 ? 67.378 3.109 2.517 1.00 44.66 146 PRO A O 1
ATOM 1074 N N . ARG A 1 147 ? 67.364 3.369 4.755 1.00 46.75 147 ARG A N 1
ATOM 1075 C CA . ARG A 1 147 ? 67.340 4.833 4.860 1.00 46.75 147 ARG A CA 1
ATOM 1076 C C . ARG A 1 147 ? 68.678 5.467 4.440 1.00 46.75 147 ARG A C 1
ATOM 1078 O O . ARG A 1 147 ? 69.694 5.137 5.051 1.00 46.75 147 ARG A O 1
ATOM 1085 N N . PRO A 1 148 ? 68.686 6.472 3.546 1.00 39.88 148 PRO A N 1
ATOM 1086 C CA . PRO A 1 148 ? 69.768 7.454 3.469 1.00 39.88 148 PRO A CA 1
ATOM 1087 C C . PRO A 1 148 ? 69.375 8.763 4.175 1.00 39.88 148 PRO A C 1
ATOM 1089 O O . PRO A 1 148 ? 68.286 9.299 3.979 1.00 39.88 148 PRO A O 1
ATOM 1092 N N . GLY A 1 149 ? 70.274 9.258 5.032 1.00 39.09 149 GLY A N 1
ATOM 1093 C CA . GLY A 1 149 ? 70.227 10.588 5.647 1.00 39.09 149 GLY A CA 1
ATOM 1094 C C . GLY A 1 149 ? 70.674 11.718 4.699 1.00 39.09 149 GLY A C 1
ATOM 1095 O O . GLY A 1 149 ? 70.773 11.514 3.494 1.00 39.09 149 GLY A O 1
ATOM 1096 N N . PRO A 1 150 ? 70.908 12.933 5.223 1.00 55.66 150 PRO A N 1
ATOM 1097 C CA . PRO A 1 150 ? 70.178 14.130 4.817 1.00 55.66 150 PRO A CA 1
ATOM 1098 C C . PRO A 1 150 ? 70.880 14.935 3.717 1.00 55.66 150 PRO A C 1
ATOM 1100 O O . PRO A 1 150 ? 72.104 15.015 3.666 1.00 55.66 150 PRO A O 1
ATOM 1103 N N . SER A 1 151 ? 70.103 15.627 2.882 1.00 41.38 151 SER A N 1
ATOM 1104 C CA . SER A 1 151 ? 70.611 16.707 2.031 1.00 41.38 151 SER A CA 1
ATOM 1105 C C . SER A 1 151 ? 69.655 17.904 2.039 1.00 41.38 151 SER A C 1
ATOM 1107 O O . SER A 1 151 ? 68.450 17.766 1.870 1.00 41.38 151 SER A O 1
ATOM 1109 N N . LYS A 1 152 ? 70.274 19.049 2.346 1.00 39.34 152 LYS A N 1
ATOM 1110 C CA . LYS A 1 152 ? 69.823 20.436 2.562 1.00 39.34 152 LYS A CA 1
ATOM 1111 C C . LYS A 1 152 ? 68.552 20.951 1.843 1.00 39.34 152 LYS A C 1
ATOM 1113 O O . LYS A 1 152 ? 68.296 20.574 0.705 1.00 39.34 152 LYS A O 1
ATOM 1118 N N . PRO A 1 153 ? 67.856 21.939 2.452 1.00 55.03 153 PRO A N 1
ATOM 1119 C CA . PRO A 1 153 ? 66.664 22.584 1.898 1.00 55.03 153 PRO A CA 1
ATOM 1120 C C . PRO A 1 153 ? 66.995 23.782 0.986 1.00 55.03 153 PRO A C 1
ATOM 1122 O O . PRO A 1 153 ? 67.994 24.471 1.215 1.00 55.03 153 PRO A O 1
ATOM 1125 N N . PRO A 1 154 ? 66.098 24.112 0.037 1.00 41.91 154 PRO A N 1
ATOM 1126 C CA . PRO A 1 154 ? 65.783 25.521 -0.182 1.00 41.91 154 PRO A CA 1
ATOM 1127 C C . PRO A 1 154 ? 64.280 25.836 -0.351 1.00 41.91 154 PRO A C 1
ATOM 1129 O O . PRO A 1 154 ? 63.596 25.282 -1.202 1.00 41.91 154 PRO A O 1
ATOM 1132 N N . LEU A 1 155 ? 63.888 26.844 0.440 1.00 43.47 155 LEU A N 1
ATOM 1133 C CA . LEU A 1 155 ? 62.918 27.937 0.240 1.00 43.47 155 LEU A CA 1
ATOM 1134 C C . LEU A 1 155 ? 61.389 27.677 0.223 1.00 43.47 155 LEU A C 1
ATOM 1136 O O . LEU A 1 155 ? 60.905 26.789 -0.472 1.00 43.47 155 LEU A O 1
ATOM 1140 N N . PRO A 1 156 ? 60.604 28.511 0.951 1.00 49.62 156 PRO A N 1
ATOM 1141 C CA . PRO A 1 156 ? 59.149 28.432 0.992 1.00 49.62 156 PRO A CA 1
ATOM 1142 C C . PRO A 1 156 ? 58.531 29.203 -0.181 1.00 49.62 156 PRO A C 1
ATOM 1144 O O . PRO A 1 156 ? 58.867 30.362 -0.424 1.00 49.62 156 PRO A O 1
ATOM 1147 N N . VAL A 1 157 ? 57.580 28.581 -0.873 1.00 48.44 157 VAL A N 1
ATOM 1148 C CA . VAL A 1 157 ? 56.693 29.244 -1.839 1.00 48.44 157 VAL A CA 1
ATOM 1149 C C . VAL A 1 157 ? 55.230 28.960 -1.479 1.00 48.44 157 VAL A C 1
ATOM 1151 O O . VAL A 1 157 ? 54.936 27.920 -0.889 1.00 48.44 157 VAL A O 1
ATOM 1154 N N . PRO A 1 158 ? 54.333 29.934 -1.710 1.00 43.59 158 PRO A N 1
ATOM 1155 C CA . PRO A 1 158 ? 53.200 30.218 -0.834 1.00 43.59 158 PRO A CA 1
ATOM 1156 C C . PRO A 1 158 ? 52.029 29.247 -0.988 1.00 43.59 158 PRO A C 1
ATOM 1158 O O . PRO A 1 158 ? 51.763 28.718 -2.063 1.00 43.59 158 PRO A O 1
ATOM 1161 N N . SER A 1 159 ? 51.300 29.082 0.117 1.00 47.00 159 SER A N 1
ATOM 1162 C CA . SER A 1 159 ? 50.083 28.290 0.271 1.00 47.00 159 SER A CA 1
ATOM 1163 C C . SER A 1 159 ? 49.081 28.502 -0.867 1.00 47.00 159 SER A C 1
ATOM 1165 O O . SER A 1 159 ? 48.292 29.449 -0.857 1.00 47.00 159 SER A O 1
ATOM 1167 N N . ALA A 1 160 ? 49.046 27.563 -1.812 1.00 40.41 160 ALA A N 1
ATOM 1168 C CA . ALA A 1 160 ? 47.888 27.370 -2.667 1.00 40.41 160 ALA A CA 1
ATOM 1169 C C . ALA A 1 160 ? 46.778 26.739 -1.818 1.00 40.41 160 ALA A C 1
ATOM 1171 O O . ALA A 1 160 ? 46.751 25.542 -1.544 1.00 40.41 160 ALA A O 1
ATOM 1172 N N . ARG A 1 161 ? 45.893 27.617 -1.350 1.00 46.06 161 ARG A N 1
ATOM 1173 C CA . ARG A 1 161 ? 44.580 27.349 -0.767 1.00 46.06 161 ARG A CA 1
ATOM 1174 C C . ARG A 1 161 ? 43.863 26.231 -1.543 1.00 46.06 161 ARG A C 1
ATOM 1176 O O . ARG A 1 161 ? 43.521 26.456 -2.704 1.00 46.06 161 ARG A O 1
ATOM 1183 N N . PRO A 1 162 ? 43.549 25.074 -0.935 1.00 42.62 162 PRO A N 1
ATOM 1184 C CA . PRO A 1 162 ? 42.489 24.233 -1.460 1.00 42.62 162 PRO A CA 1
ATOM 1185 C C . PRO A 1 162 ? 41.199 25.047 -1.389 1.00 42.62 162 PRO A C 1
ATOM 1187 O O . PRO A 1 162 ? 40.838 25.576 -0.333 1.00 42.62 162 PRO A O 1
ATOM 1190 N N . ALA A 1 163 ? 40.559 25.222 -2.542 1.00 40.31 163 ALA A N 1
ATOM 1191 C CA . ALA A 1 163 ? 39.253 25.841 -2.643 1.00 40.31 163 ALA A CA 1
ATOM 1192 C C . ALA A 1 163 ? 38.307 25.172 -1.640 1.00 40.31 163 ALA A C 1
ATOM 1194 O O . ALA A 1 163 ? 38.196 23.948 -1.578 1.00 40.31 163 ALA A O 1
ATOM 1195 N N . ALA A 1 164 ? 37.684 26.009 -0.820 1.00 40.19 164 ALA A N 1
ATOM 1196 C CA . ALA A 1 164 ? 36.704 25.604 0.159 1.00 40.19 164 ALA A CA 1
ATOM 1197 C C . ALA A 1 164 ? 35.587 24.803 -0.527 1.00 40.19 164 ALA A C 1
ATOM 1199 O O . ALA A 1 164 ? 34.970 25.279 -1.477 1.00 40.19 164 ALA A O 1
ATOM 1200 N N . THR A 1 165 ? 35.385 23.586 -0.023 1.00 37.69 165 THR A N 1
ATOM 1201 C CA . THR A 1 165 ? 34.080 22.984 0.270 1.00 37.69 165 THR A CA 1
ATOM 1202 C C . THR A 1 165 ? 32.944 23.409 -0.658 1.00 37.69 165 THR A C 1
ATOM 1204 O O . THR A 1 165 ? 32.257 24.400 -0.404 1.00 37.69 165 THR A O 1
ATOM 1207 N N . GLY A 1 166 ? 32.689 22.584 -1.676 1.00 38.81 166 GLY A N 1
ATOM 1208 C CA . GLY A 1 166 ? 31.342 22.455 -2.216 1.00 38.81 166 GLY A CA 1
ATOM 1209 C C . GLY A 1 166 ? 30.396 22.124 -1.063 1.00 38.81 166 GLY A C 1
ATOM 1210 O O . GLY A 1 166 ? 30.585 21.143 -0.346 1.00 38.81 166 GLY A O 1
ATOM 1211 N N . THR A 1 167 ? 29.448 23.021 -0.839 1.00 40.41 167 THR A N 1
ATOM 1212 C CA . THR A 1 167 ? 28.382 22.938 0.154 1.00 40.41 167 THR A CA 1
ATOM 1213 C C . THR A 1 167 ? 27.651 21.597 0.065 1.00 40.41 167 THR A C 1
ATOM 1215 O O . THR A 1 167 ? 27.153 21.261 -1.012 1.00 40.41 167 THR A O 1
ATOM 1218 N N . PRO A 1 168 ? 27.496 20.852 1.172 1.00 44.09 168 PRO A N 1
ATOM 1219 C CA . PRO A 1 168 ? 26.379 19.932 1.301 1.00 44.09 168 PRO A CA 1
ATOM 1220 C C . PRO A 1 168 ? 25.101 20.765 1.184 1.00 44.09 168 PRO A C 1
ATOM 1222 O O . PRO A 1 168 ? 24.961 21.776 1.876 1.00 44.09 168 PRO A O 1
ATOM 1225 N N . ASN A 1 169 ? 24.186 20.370 0.300 1.00 45.34 169 ASN A N 1
ATOM 1226 C CA . ASN A 1 169 ? 22.828 20.897 0.329 1.00 45.34 169 ASN A CA 1
ATOM 1227 C C . ASN A 1 169 ? 22.290 20.720 1.753 1.00 45.34 169 ASN A C 1
ATOM 1229 O O . ASN A 1 169 ? 22.253 19.606 2.277 1.00 45.34 169 ASN A O 1
ATOM 1233 N N . ALA A 1 170 ? 21.946 21.836 2.394 1.00 40.97 170 ALA A N 1
ATOM 1234 C CA . ALA A 1 170 ? 21.322 21.837 3.703 1.00 40.97 170 ALA A CA 1
ATOM 1235 C C . ALA A 1 170 ? 20.031 20.996 3.666 1.00 40.97 170 ALA A C 1
ATOM 1237 O O . ALA A 1 170 ? 19.343 20.985 2.639 1.00 40.97 170 ALA A O 1
ATOM 1238 N N . PRO A 1 171 ? 19.665 20.317 4.766 1.00 45.41 171 PRO A N 1
ATOM 1239 C CA . PRO A 1 171 ? 18.330 19.757 4.890 1.00 45.41 171 PRO A CA 1
ATOM 1240 C C . PRO A 1 171 ? 17.311 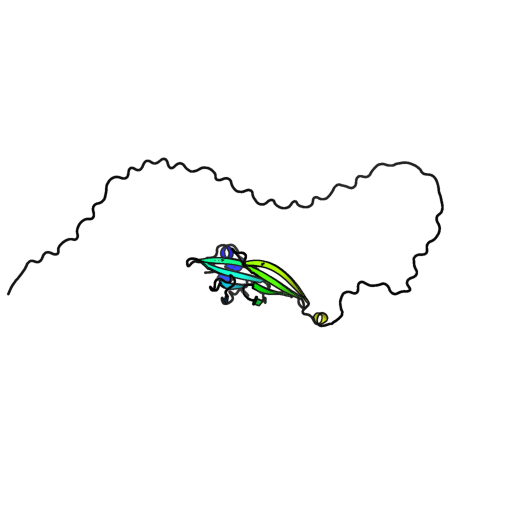20.892 4.747 1.00 45.41 171 PRO A C 1
ATOM 1242 O O . PRO A 1 171 ? 17.431 21.935 5.394 1.00 45.41 171 PRO A O 1
ATOM 1245 N N . VAL A 1 172 ? 16.310 20.690 3.890 1.00 47.94 172 VAL A N 1
ATOM 1246 C CA . VAL A 1 172 ? 15.110 21.529 3.866 1.00 47.94 172 VAL A CA 1
ATOM 1247 C C . VAL A 1 172 ? 14.527 21.513 5.277 1.00 47.94 172 VAL A C 1
ATOM 1249 O O . VAL A 1 172 ? 14.146 20.460 5.788 1.00 47.94 172 VAL A O 1
ATOM 1252 N N . ALA A 1 173 ? 14.513 22.675 5.927 1.00 45.34 173 ALA A N 1
ATOM 1253 C CA . ALA A 1 173 ? 13.825 22.852 7.192 1.00 45.34 173 ALA A CA 1
ATOM 1254 C C . ALA A 1 173 ? 12.335 22.513 7.001 1.00 45.34 173 ALA A C 1
ATOM 1256 O O . ALA A 1 173 ? 11.757 22.898 5.980 1.00 45.34 173 ALA A O 1
ATOM 1257 N N . PRO A 1 174 ? 11.682 21.825 7.952 1.00 45.16 174 PRO A N 1
ATOM 1258 C CA . PRO A 1 174 ? 10.231 21.743 7.944 1.00 45.16 174 PRO A CA 1
ATOM 1259 C C . PRO A 1 174 ? 9.673 23.168 7.998 1.00 45.16 174 PRO A C 1
ATOM 1261 O O . PRO A 1 174 ? 10.135 23.991 8.793 1.00 45.16 174 PRO A O 1
ATOM 1264 N N . ASN A 1 175 ? 8.706 23.463 7.127 1.00 52.66 175 ASN A N 1
ATOM 1265 C CA . ASN A 1 175 ? 7.966 24.718 7.160 1.00 52.66 175 ASN A CA 1
ATOM 1266 C C . ASN A 1 175 ? 7.538 25.015 8.604 1.00 52.66 175 ASN A C 1
ATOM 1268 O O . ASN A 1 175 ? 6.954 24.162 9.276 1.00 52.66 175 ASN A O 1
ATOM 1272 N N . ALA A 1 176 ? 7.864 26.216 9.080 1.00 43.38 176 ALA A N 1
ATOM 1273 C CA . ALA A 1 176 ? 7.422 26.707 10.374 1.00 43.38 176 ALA A CA 1
ATOM 1274 C C . ALA A 1 176 ? 5.887 26.601 10.489 1.00 43.38 176 ALA A C 1
ATOM 1276 O O . ALA A 1 176 ? 5.190 26.750 9.479 1.00 43.38 176 ALA A O 1
ATOM 1277 N N . PRO A 1 177 ? 5.336 26.379 11.696 1.00 43.97 177 PRO A N 1
ATOM 1278 C CA . PRO A 1 177 ? 3.900 26.473 11.897 1.00 43.97 177 PRO A CA 1
ATOM 1279 C C . PRO A 1 177 ? 3.440 27.873 11.489 1.00 43.97 177 PRO A C 1
ATOM 1281 O O . PRO A 1 177 ? 3.971 28.882 11.958 1.00 43.97 177 PRO A O 1
ATOM 1284 N N . VAL A 1 178 ? 2.452 27.930 10.599 1.00 47.03 178 VAL A N 1
ATOM 1285 C CA . VAL A 1 178 ? 1.738 29.168 10.297 1.00 47.03 178 VAL A CA 1
ATOM 1286 C C . VAL A 1 178 ? 1.131 29.658 11.611 1.00 47.03 178 VAL A C 1
ATOM 1288 O O . VAL A 1 178 ? 0.288 28.986 12.204 1.00 47.03 178 VAL A O 1
ATOM 1291 N N . ALA A 1 179 ? 1.592 30.810 12.095 1.00 43.38 179 ALA A N 1
ATOM 1292 C CA . ALA A 1 179 ? 0.944 31.496 13.201 1.00 43.38 179 ALA A CA 1
ATOM 1293 C C . ALA A 1 179 ? -0.512 31.806 12.801 1.00 43.38 179 ALA A C 1
ATOM 1295 O O . ALA A 1 179 ? -0.733 32.278 11.684 1.00 43.38 179 ALA A O 1
ATOM 1296 N N . PRO A 1 180 ? -1.512 31.574 13.670 1.00 42.91 180 PRO A N 1
ATOM 1297 C CA . PRO A 1 180 ? -2.885 31.936 13.359 1.00 42.91 180 PRO A CA 1
ATOM 1298 C C . PRO A 1 180 ? -2.988 33.461 13.266 1.00 42.91 180 PRO A C 1
ATOM 1300 O O . PRO A 1 180 ? -2.905 34.172 14.270 1.00 42.91 180 PRO A O 1
ATOM 1303 N N . THR A 1 181 ? -3.173 33.987 12.059 1.00 45.47 181 THR A N 1
ATOM 1304 C CA . THR A 1 181 ? -3.590 35.374 11.870 1.00 45.47 181 THR A CA 1
ATOM 1305 C C . THR A 1 181 ? -5.016 35.528 12.394 1.00 45.47 181 THR A C 1
ATOM 1307 O O . THR A 1 181 ? -5.960 34.971 11.849 1.00 45.47 181 THR A O 1
ATOM 1310 N N . ALA A 1 182 ? -5.107 36.249 13.513 1.00 43.12 182 ALA A N 1
ATOM 1311 C CA . ALA A 1 182 ? -6.229 36.998 14.076 1.00 43.12 182 ALA A CA 1
ATOM 1312 C C . ALA A 1 182 ? -7.664 36.530 13.758 1.00 43.12 182 ALA A C 1
ATOM 1314 O O . ALA A 1 182 ? -8.144 36.602 12.630 1.00 43.12 182 ALA A O 1
ATOM 1315 N N . ARG A 1 183 ? -8.406 36.220 14.834 1.00 39.16 183 ARG A N 1
ATOM 1316 C CA . ARG A 1 183 ? -9.877 36.232 14.873 1.00 39.16 183 ARG A CA 1
ATOM 1317 C C . ARG A 1 183 ? -10.418 37.426 14.080 1.00 39.16 183 ARG A C 1
ATOM 1319 O O . ARG A 1 183 ? -10.228 38.572 14.487 1.00 39.16 183 ARG A O 1
ATOM 1326 N N . ALA A 1 184 ? -11.173 37.145 13.023 1.00 37.91 184 ALA A N 1
ATOM 1327 C CA . ALA A 1 184 ? -12.170 38.084 12.546 1.00 37.91 184 ALA A CA 1
ATOM 1328 C C . ALA A 1 184 ? -13.144 38.340 13.702 1.00 37.91 184 ALA A C 1
ATOM 1330 O O . ALA A 1 184 ? -13.763 37.416 14.227 1.00 37.91 184 ALA A O 1
ATOM 1331 N N . VAL A 1 185 ? -13.219 39.591 14.139 1.00 46.62 185 VAL A N 1
ATOM 1332 C CA . VAL A 1 185 ? -14.246 40.085 15.054 1.00 46.62 185 VAL A CA 1
ATOM 1333 C C . VAL A 1 185 ? -15.548 40.122 14.248 1.00 46.62 185 VAL A C 1
ATOM 1335 O O . VAL A 1 185 ? -15.615 40.893 13.289 1.00 46.62 185 VAL A O 1
ATOM 1338 N N . PRO A 1 186 ? -16.587 39.327 14.558 1.00 42.81 186 PRO A N 1
ATOM 1339 C CA . PRO A 1 186 ? -17.892 39.578 13.978 1.00 42.81 186 PRO A CA 1
ATOM 1340 C C . PRO A 1 186 ? -18.479 40.787 14.703 1.00 42.81 186 PRO A C 1
ATOM 1342 O O . PRO A 1 186 ? -18.970 40.681 15.824 1.00 42.81 186 PRO A O 1
ATOM 1345 N N . ASN A 1 187 ? -18.399 41.955 14.070 1.00 46.81 187 ASN A N 1
ATOM 1346 C CA . ASN A 1 187 ? -19.235 43.084 14.439 1.00 46.81 187 ASN A CA 1
ATOM 1347 C C . ASN A 1 187 ? -20.466 43.063 13.530 1.00 46.81 187 ASN A C 1
ATOM 1349 O O . ASN A 1 187 ? -20.445 43.606 12.431 1.00 46.81 187 ASN A O 1
ATOM 1353 N N . ALA A 1 188 ? -21.516 42.378 13.973 1.00 40.69 188 ALA A N 1
ATOM 1354 C CA . ALA A 1 188 ? -22.869 42.599 13.484 1.00 40.69 188 ALA A CA 1
ATOM 1355 C C . ALA A 1 188 ? -23.857 42.155 14.564 1.00 40.69 188 ALA A C 1
ATOM 1357 O O . ALA A 1 188 ? -24.161 40.976 14.739 1.00 40.69 188 ALA A O 1
ATOM 1358 N N . THR A 1 189 ? -24.323 43.144 15.312 1.00 42.78 189 THR A N 1
ATOM 1359 C CA . THR A 1 189 ? -25.468 43.093 16.210 1.00 42.78 189 THR A CA 1
ATOM 1360 C C . THR A 1 189 ? -26.693 42.617 15.425 1.00 42.78 189 THR A C 1
ATOM 1362 O O . THR A 1 189 ? -27.297 43.391 14.688 1.00 42.78 189 THR A O 1
ATOM 1365 N N . ALA A 1 190 ? -27.062 41.346 15.568 1.00 41.66 190 ALA A N 1
ATOM 1366 C CA . ALA A 1 190 ? -28.364 40.839 15.154 1.00 41.66 190 ALA A CA 1
ATOM 1367 C C . ALA A 1 190 ? -29.133 40.438 16.416 1.00 41.66 190 ALA A C 1
ATOM 1369 O O . ALA A 1 190 ? -28.873 39.414 17.042 1.00 41.66 190 ALA A O 1
ATOM 1370 N N . THR A 1 191 ? -30.047 41.310 16.822 1.00 43.12 191 THR A N 1
ATOM 1371 C CA . THR A 1 191 ? -31.048 41.094 17.867 1.00 43.12 191 THR A CA 1
ATOM 1372 C C . THR A 1 191 ? -31.928 39.889 17.507 1.00 43.12 191 THR A C 1
ATOM 1374 O O . THR A 1 191 ? -32.597 39.938 16.474 1.00 43.12 191 THR A O 1
ATOM 1377 N N . PRO A 1 192 ? -32.021 38.826 18.329 1.00 41.69 192 PRO A N 1
ATOM 1378 C CA . PRO A 1 192 ? -33.063 37.826 18.139 1.00 41.69 192 PRO A CA 1
ATOM 1379 C C . PRO A 1 192 ? -34.394 38.387 18.659 1.00 41.69 192 PRO A C 1
ATOM 1381 O O . PRO A 1 192 ? -34.616 38.499 19.864 1.00 41.69 192 PRO A O 1
ATOM 1384 N N . SER A 1 193 ? -35.284 38.759 17.737 1.00 41.41 193 SER A N 1
ATOM 1385 C CA . SER A 1 193 ? -36.688 39.021 18.055 1.00 41.41 193 SER A CA 1
ATOM 1386 C C . SER A 1 193 ? -37.486 37.718 18.043 1.00 41.41 193 SER A C 1
ATOM 1388 O O . SER A 1 193 ? -37.548 37.032 17.032 1.00 41.41 193 SER A O 1
ATOM 1390 N N . ALA A 1 194 ? -38.127 37.464 19.183 1.00 43.59 194 ALA A N 1
ATOM 1391 C CA . ALA A 1 194 ? -39.423 36.815 19.366 1.00 43.59 194 ALA A CA 1
ATOM 1392 C C . ALA A 1 194 ? -39.638 35.366 18.873 1.00 43.59 194 ALA A C 1
ATOM 1394 O O . ALA A 1 194 ? -39.836 35.063 17.701 1.00 43.59 194 ALA A O 1
ATOM 1395 N N . THR A 1 195 ? -39.753 34.504 19.882 1.00 42.22 195 THR A N 1
ATOM 1396 C CA . THR A 1 195 ? -40.501 33.248 19.994 1.00 42.22 195 THR A CA 1
ATOM 1397 C C . THR A 1 195 ? -41.634 33.076 18.967 1.00 42.22 195 THR A C 1
ATOM 1399 O O . THR A 1 195 ? -42.719 33.642 19.114 1.00 42.22 195 THR A O 1
ATOM 1402 N N . ALA A 1 196 ? -41.423 32.222 17.963 1.00 42.88 196 ALA A N 1
ATOM 1403 C CA . ALA A 1 196 ? -42.503 31.700 17.134 1.00 42.88 196 ALA A CA 1
ATOM 1404 C C . ALA A 1 196 ? -43.238 30.583 17.897 1.00 42.88 196 ALA A C 1
ATOM 1406 O O . ALA A 1 196 ? -42.712 29.499 18.144 1.00 42.88 196 ALA A O 1
ATOM 1407 N N . ARG A 1 197 ? -44.466 30.896 18.306 1.00 47.69 197 ARG A N 1
ATOM 1408 C CA . ARG A 1 197 ? -45.458 30.001 18.911 1.00 47.69 197 ARG A CA 1
ATOM 1409 C C . ARG A 1 197 ? -45.903 28.940 17.886 1.00 47.69 197 ARG A C 1
ATOM 1411 O O . ARG A 1 197 ? -46.270 29.329 16.779 1.00 47.69 197 ARG A O 1
ATOM 1418 N N . PRO A 1 198 ? -45.944 27.638 18.221 1.00 46.12 198 PRO A N 1
ATOM 1419 C CA . PRO A 1 198 ? -46.532 26.643 17.331 1.00 46.12 198 PRO A CA 1
ATOM 1420 C C . PRO A 1 198 ? -48.057 26.819 17.264 1.00 46.12 198 PRO A C 1
ATOM 1422 O O . PRO A 1 198 ? -48.748 26.830 18.287 1.00 46.12 198 PRO A O 1
ATOM 1425 N N . SER A 1 199 ? -48.570 26.989 16.046 1.00 46.62 199 SER A N 1
ATOM 1426 C CA . SER A 1 199 ? -50.001 27.007 15.735 1.00 46.62 199 SER A CA 1
ATOM 1427 C C . SER A 1 199 ? -50.579 25.592 15.817 1.00 46.62 199 SER A C 1
ATOM 1429 O O . SER A 1 199 ? -49.994 24.640 15.308 1.00 46.62 199 SER A O 1
ATOM 1431 N N . ALA A 1 200 ? -51.727 25.479 16.484 1.00 51.50 200 ALA A N 1
ATOM 1432 C CA . ALA A 1 200 ? -52.477 24.248 16.701 1.00 51.50 200 ALA A CA 1
ATOM 1433 C C . ALA A 1 200 ? -52.939 23.583 15.383 1.00 51.50 200 ALA A C 1
ATOM 1435 O O . ALA A 1 200 ? -53.170 24.286 14.396 1.00 51.50 200 ALA A O 1
ATOM 1436 N N . PRO A 1 201 ? -53.135 22.251 15.365 1.00 49.50 201 PRO A N 1
ATOM 1437 C CA . PRO A 1 201 ? -53.749 21.562 14.237 1.00 49.50 201 PRO A CA 1
ATOM 1438 C C . PRO A 1 201 ? -55.241 21.909 14.119 1.00 49.50 201 PRO A C 1
ATOM 1440 O O . PRO A 1 201 ? -55.972 21.944 15.110 1.00 49.50 201 PRO A O 1
ATOM 1443 N N . ALA A 1 202 ? -55.678 22.163 12.886 1.00 49.00 202 ALA A N 1
ATOM 1444 C CA . ALA A 1 202 ? -57.065 22.421 12.532 1.00 49.00 202 ALA A CA 1
ATOM 1445 C C . ALA A 1 202 ? -57.938 21.176 12.766 1.00 49.00 202 ALA A C 1
ATOM 1447 O O . ALA A 1 202 ? -57.620 20.076 12.316 1.00 49.00 202 ALA A O 1
ATOM 1448 N N . THR A 1 203 ? -59.058 21.370 13.455 1.00 48.16 203 THR A N 1
ATOM 1449 C CA . THR A 1 203 ? -60.168 20.423 13.567 1.00 48.16 203 THR A CA 1
ATOM 1450 C C . THR A 1 203 ? -60.857 20.233 12.207 1.00 48.16 203 THR A C 1
ATOM 1452 O O . THR A 1 203 ? -61.206 21.229 11.569 1.00 48.16 203 THR A O 1
ATOM 1455 N N . PRO A 1 204 ? -61.132 18.997 11.751 1.00 53.69 204 PRO A N 1
ATOM 1456 C CA . PRO A 1 204 ? -62.083 18.781 10.671 1.00 53.69 204 PRO A CA 1
ATOM 1457 C C . PRO A 1 204 ? -63.514 18.952 11.197 1.00 53.69 204 PRO A C 1
ATOM 1459 O O . PRO A 1 204 ? -63.921 18.339 12.184 1.00 53.69 204 PRO A O 1
ATOM 1462 N N . ASN A 1 205 ? -64.260 19.827 10.529 1.00 50.91 205 ASN A N 1
ATOM 1463 C CA . ASN A 1 205 ? -65.659 20.125 10.796 1.00 50.91 205 ASN A CA 1
ATOM 1464 C C . ASN A 1 205 ? -66.527 18.936 10.341 1.00 50.91 205 ASN A C 1
ATOM 1466 O O . ASN A 1 205 ? -66.501 18.576 9.166 1.00 50.91 205 ASN A O 1
ATOM 1470 N N . VAL A 1 206 ? -67.282 18.334 11.263 1.00 49.78 206 VAL A N 1
ATOM 1471 C CA . VAL A 1 206 ? -68.343 17.359 10.972 1.00 49.78 206 VAL A CA 1
ATOM 1472 C C . VAL A 1 206 ? -69.688 18.039 11.239 1.00 49.78 206 VAL A C 1
ATOM 1474 O O . VAL A 1 206 ? -70.100 18.190 12.385 1.00 49.78 206 VAL A O 1
ATOM 1477 N N . LEU A 1 207 ? -70.361 18.438 10.163 1.00 48.16 207 LEU A N 1
ATOM 1478 C CA . LEU A 1 207 ? -71.819 18.522 10.024 1.00 48.16 207 LEU A CA 1
ATOM 1479 C C . LEU A 1 207 ? -72.096 17.752 8.720 1.00 48.16 207 LEU A C 1
ATOM 1481 O O . LEU A 1 207 ? -71.477 18.059 7.711 1.00 48.16 207 LEU A O 1
ATOM 1485 N N . GLU A 1 208 ? -72.799 16.623 8.699 1.00 44.16 208 GLU A N 1
ATOM 1486 C CA . GLU A 1 208 ? -74.247 16.489 8.885 1.00 44.16 208 GLU A CA 1
ATOM 1487 C C . GLU A 1 208 ? -74.613 15.012 9.176 1.00 44.16 208 GLU A C 1
ATOM 1489 O O . GLU A 1 208 ? -74.067 14.087 8.577 1.00 44.16 208 GLU A O 1
ATOM 1494 N N . GLN A 1 209 ? -75.558 14.798 10.095 1.00 43.16 209 GLN A N 1
ATOM 1495 C CA . GLN A 1 209 ? -76.417 13.600 10.215 1.00 43.16 209 GLN A CA 1
ATOM 1496 C C . GLN A 1 209 ? -77.769 13.920 9.517 1.00 43.16 209 GLN A C 1
ATOM 1498 O O . GLN A 1 209 ? -77.965 15.083 9.165 1.00 43.16 209 GLN A O 1
ATOM 1503 N N . PRO A 1 210 ? -78.835 13.090 9.555 1.00 53.03 210 PRO A N 1
ATOM 1504 C CA . PRO A 1 210 ? -79.020 11.638 9.383 1.00 53.03 210 PRO A CA 1
ATOM 1505 C C . PRO A 1 210 ? -80.102 11.308 8.309 1.00 53.03 210 PRO A C 1
ATOM 1507 O O . PRO A 1 210 ? -80.927 12.160 7.982 1.00 53.03 210 PRO A O 1
ATOM 1510 N N . ARG A 1 211 ? -80.195 10.048 7.855 1.00 40.12 211 ARG A N 1
ATOM 1511 C CA . ARG A 1 211 ? -81.422 9.204 7.817 1.00 40.12 211 ARG A CA 1
ATOM 1512 C C . ARG A 1 211 ? -81.196 7.911 7.042 1.00 40.12 211 ARG A C 1
ATOM 1514 O O . ARG A 1 211 ? -80.567 7.974 5.968 1.00 40.12 211 ARG A O 1
#